Protein AF-A0A9D4DKF7-F1 (afdb_monomer_lite)

InterPro domains:
  IPR002126 Cadherin-like [PF00028] (48-134)
  IPR002126 Cadherin-like [PS50268] (43-145)
  IPR002126 Cadherin-like [SM00112] (62-142)
  IPR015919 Cadherin-like superfamily [SSF49313] (47-137)
  IPR015919 Cadherin-like superfamily [SSF49313] (139-235)
  IPR039808 Cadherin [PTHR24027] (47-177)

Organism: Dreissena polymorpha (NCBI:txid45954)

Structure (mmCIF, N/CA/C/O backbone):
data_AF-A0A9D4DKF7-F1
#
_entry.id   AF-A0A9D4DKF7-F1
#
loop_
_atom_site.group_PDB
_atom_site.id
_atom_site.type_symbol
_atom_site.label_atom_id
_atom_site.label_alt_id
_atom_site.label_comp_id
_atom_site.label_asym_id
_atom_site.label_entity_id
_atom_site.label_seq_id
_atom_site.pdbx_PDB_ins_code
_atom_site.Cartn_x
_atom_site.Cartn_y
_atom_site.Cartn_z
_atom_site.occupancy
_atom_site.B_iso_or_equiv
_atom_site.auth_seq_id
_atom_site.auth_comp_id
_atom_site.auth_asym_id
_atom_site.auth_atom_id
_atom_site.pdbx_PDB_model_num
ATOM 1 N N . MET A 1 1 ? -52.682 20.624 12.383 1.00 37.38 1 MET A N 1
ATOM 2 C CA . MET A 1 1 ? -51.549 20.679 13.329 1.00 37.38 1 MET A CA 1
ATOM 3 C C . MET A 1 1 ? -50.525 19.653 12.873 1.00 37.38 1 MET A C 1
ATOM 5 O O . MET A 1 1 ? -50.655 18.488 13.208 1.00 37.38 1 MET A O 1
ATOM 9 N N . ALA A 1 2 ? -49.586 20.062 12.022 1.00 27.23 2 ALA A N 1
ATOM 10 C CA . ALA A 1 2 ? -48.442 19.246 11.632 1.00 27.23 2 ALA A CA 1
ATOM 11 C C . ALA A 1 2 ? -47.210 19.956 12.196 1.00 27.23 2 ALA A C 1
ATOM 13 O O . ALA A 1 2 ? -46.961 21.114 11.870 1.00 27.23 2 ALA A O 1
ATOM 14 N N . SER A 1 3 ? -46.541 19.305 13.143 1.00 27.53 3 SER A N 1
ATOM 15 C CA . SER A 1 3 ? -45.322 19.805 13.770 1.00 27.53 3 SER A CA 1
ATOM 16 C C . SER A 1 3 ? -44.167 19.590 12.793 1.00 27.53 3 SER A C 1
AT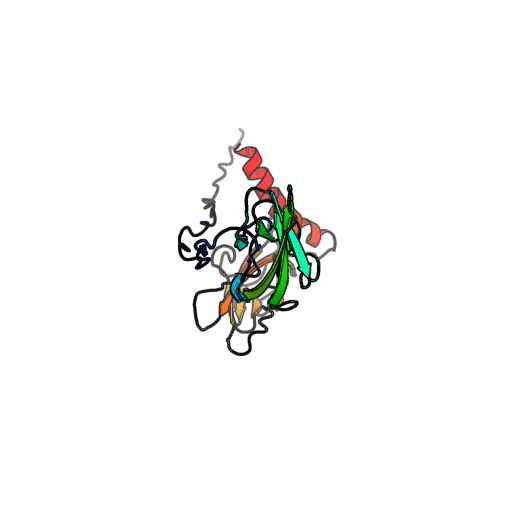OM 18 O O . SER A 1 3 ? -43.930 18.466 12.356 1.00 27.53 3 SER A O 1
ATOM 20 N N . ALA A 1 4 ? -43.501 20.674 12.397 1.00 26.33 4 ALA A N 1
ATOM 21 C CA . ALA A 1 4 ? -42.287 20.621 11.597 1.00 26.33 4 ALA A CA 1
ATOM 22 C C . ALA A 1 4 ? -41.121 20.195 12.500 1.00 26.33 4 ALA A C 1
ATOM 24 O O . ALA A 1 4 ? -40.773 20.906 13.443 1.00 26.33 4 ALA A O 1
ATOM 25 N N . ALA A 1 5 ? -40.523 19.039 12.215 1.00 26.02 5 ALA A N 1
ATOM 26 C CA . ALA A 1 5 ? -39.258 18.648 12.817 1.00 26.02 5 ALA A CA 1
ATOM 27 C C . ALA A 1 5 ? -38.131 19.408 12.102 1.00 26.02 5 ALA A C 1
ATOM 29 O O . ALA A 1 5 ? -37.832 19.152 10.937 1.00 26.02 5 ALA A O 1
ATOM 30 N N . VAL A 1 6 ? -37.541 20.380 12.797 1.00 25.69 6 VAL A N 1
ATOM 31 C CA . VAL A 1 6 ? -36.307 21.049 12.379 1.00 25.69 6 VAL A CA 1
ATOM 32 C C . VAL A 1 6 ? -35.174 20.038 12.534 1.00 25.69 6 VAL A C 1
ATOM 34 O O . VAL A 1 6 ? -34.784 19.694 13.648 1.00 25.69 6 VAL A O 1
ATOM 37 N N . LEU A 1 7 ? -34.684 19.525 11.408 1.00 24.98 7 LEU A N 1
ATOM 38 C CA . LEU A 1 7 ? -33.532 18.637 11.355 1.00 24.98 7 LEU A CA 1
ATOM 39 C C . LEU A 1 7 ? -32.270 19.501 11.499 1.00 24.98 7 LEU A C 1
ATOM 41 O O . LEU A 1 7 ? -31.826 20.136 10.546 1.00 24.98 7 LEU A O 1
ATOM 45 N N . PHE A 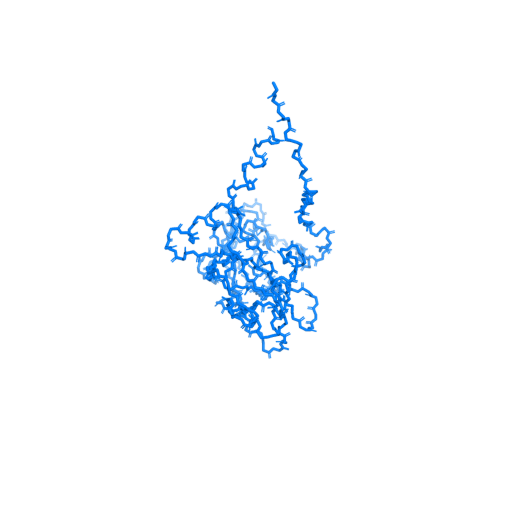1 8 ? -31.715 19.571 12.708 1.00 24.22 8 PHE A N 1
ATOM 46 C CA . PHE A 1 8 ? -30.366 20.096 12.907 1.00 24.22 8 PHE A CA 1
ATOM 47 C C . PHE A 1 8 ? -29.379 19.061 12.357 1.00 24.22 8 PHE A C 1
ATOM 49 O O . PHE A 1 8 ? -29.116 18.055 13.012 1.00 24.22 8 PHE A O 1
ATOM 56 N N . LEU A 1 9 ? -28.854 19.287 11.150 1.00 29.23 9 LEU A N 1
ATOM 57 C CA . LEU A 1 9 ? -27.646 18.597 10.705 1.00 29.23 9 LEU A CA 1
ATOM 58 C C . LEU A 1 9 ? -26.466 19.189 11.490 1.00 29.23 9 LEU A C 1
ATOM 60 O O . LEU A 1 9 ? -26.202 20.387 11.348 1.00 29.23 9 LEU A O 1
ATOM 64 N N . PRO A 1 10 ? -25.747 18.410 12.319 1.00 31.72 10 PRO A N 1
ATOM 65 C CA . PRO A 1 10 ? -24.438 18.843 12.767 1.00 31.72 10 PRO A CA 1
ATOM 66 C C . PRO A 1 10 ? -23.539 18.929 11.531 1.00 31.72 10 PRO A C 1
ATOM 68 O O . PRO A 1 10 ? -23.559 18.050 10.672 1.00 31.72 10 PRO A O 1
ATOM 71 N N . CYS A 1 11 ? -22.822 20.045 11.443 1.00 29.36 11 CYS A N 1
ATOM 72 C CA . CYS A 1 11 ? -21.849 20.394 10.418 1.00 29.36 11 CYS A CA 1
ATOM 73 C C . CYS A 1 11 ? -21.077 19.154 9.927 1.00 29.36 11 CYS A C 1
ATOM 75 O O . CYS A 1 11 ? -20.250 18.613 10.658 1.00 29.36 11 CYS A O 1
ATOM 77 N N . PHE A 1 12 ? -21.373 18.685 8.714 1.00 28.23 12 PHE A N 1
ATOM 78 C CA . PHE A 1 12 ? -20.560 17.676 8.048 1.00 28.23 12 PHE A CA 1
ATOM 79 C C . PHE A 1 12 ? -19.376 18.429 7.451 1.00 28.23 12 PHE A C 1
ATOM 81 O O . PHE A 1 12 ? -19.507 19.112 6.434 1.00 28.23 12 PHE A O 1
ATOM 88 N N . THR A 1 13 ? -18.235 18.395 8.131 1.00 28.22 13 THR A N 1
ATOM 89 C CA . THR A 1 13 ? -16.992 18.886 7.545 1.00 28.22 13 THR A CA 1
ATOM 90 C C . THR A 1 13 ? -16.574 17.848 6.514 1.00 28.22 13 THR A C 1
ATOM 92 O O . THR A 1 13 ? -16.065 16.789 6.866 1.00 28.22 13 THR A O 1
ATOM 95 N N . LEU A 1 14 ? -16.852 18.116 5.238 1.00 25.64 14 LEU A N 1
ATOM 96 C CA . LEU A 1 14 ? -16.281 17.351 4.139 1.00 25.64 14 LEU A CA 1
ATOM 97 C C . LEU A 1 14 ? -14.764 17.555 4.196 1.00 25.64 14 LEU A C 1
ATOM 99 O O . LEU A 1 14 ? -14.262 18.598 3.774 1.00 25.64 14 LEU A O 1
ATOM 103 N N . PHE A 1 15 ? -14.036 16.573 4.726 1.00 24.73 15 PHE A N 1
ATOM 104 C CA . PHE A 1 15 ? -12.629 16.422 4.394 1.00 24.73 15 PHE A CA 1
ATOM 105 C C . PHE A 1 15 ? -12.588 15.991 2.928 1.00 24.73 15 PHE A C 1
ATOM 107 O O . PHE A 1 15 ? -12.633 14.812 2.590 1.00 24.73 15 PHE A O 1
ATOM 114 N N . LEU A 1 16 ? -12.533 16.974 2.028 1.00 24.78 16 LEU A N 1
ATOM 115 C CA . LEU A 1 16 ? -11.754 16.779 0.818 1.00 24.78 16 LEU A CA 1
ATOM 116 C C . LEU A 1 16 ? -10.343 16.561 1.345 1.00 24.78 16 LEU A C 1
ATOM 118 O O . LEU A 1 16 ? -9.699 17.522 1.764 1.00 24.78 16 LEU A O 1
ATOM 122 N N . GLY A 1 17 ? -9.927 15.295 1.440 1.00 23.70 17 GLY A N 1
ATOM 123 C CA . GLY A 1 17 ? -8.530 14.964 1.649 1.00 23.70 17 GLY A CA 1
ATOM 124 C C . GLY A 1 17 ? -7.760 15.804 0.649 1.00 23.70 17 GLY A C 1
ATOM 125 O O . GLY A 1 17 ? -7.964 15.683 -0.562 1.00 23.70 17 GLY A O 1
ATOM 126 N N . PHE A 1 18 ? -6.996 16.763 1.163 1.00 28.00 18 PHE A N 1
ATOM 127 C CA . PHE A 1 18 ? -6.076 17.500 0.336 1.00 28.00 18 PHE A CA 1
ATOM 128 C C . PHE A 1 18 ? -5.181 16.424 -0.268 1.00 28.00 18 PHE A C 1
ATOM 130 O O . PHE A 1 18 ? -4.458 15.745 0.454 1.00 28.00 18 PHE A O 1
ATOM 137 N N . ALA A 1 19 ? -5.268 16.235 -1.586 1.00 29.27 19 ALA A N 1
ATOM 138 C CA . ALA A 1 19 ? -4.089 15.835 -2.323 1.00 29.27 19 ALA A CA 1
ATOM 139 C C . ALA A 1 19 ? -3.045 16.868 -1.907 1.00 29.27 19 ALA A C 1
ATOM 141 O O . ALA A 1 19 ? -3.198 18.047 -2.244 1.00 29.27 19 ALA A O 1
ATOM 142 N N . ASP A 1 20 ? -2.116 16.463 -1.041 1.00 31.33 20 ASP A N 1
ATOM 143 C CA . ASP A 1 20 ? -1.093 17.361 -0.552 1.00 31.33 20 ASP A CA 1
ATOM 144 C C . ASP A 1 20 ? -0.311 17.833 -1.772 1.00 31.33 20 ASP A C 1
ATOM 146 O O . ASP A 1 20 ? 0.460 17.109 -2.407 1.00 31.33 20 ASP A O 1
ATOM 150 N N . ALA A 1 21 ? -0.596 19.070 -2.149 1.00 30.47 21 ALA A N 1
ATOM 151 C CA . ALA A 1 21 ? 0.117 19.809 -3.154 1.00 30.47 21 ALA A CA 1
ATOM 152 C C . ALA A 1 21 ? 1.446 20.265 -2.538 1.00 30.47 21 ALA A C 1
ATOM 154 O O . ALA A 1 21 ? 1.683 21.463 -2.409 1.00 30.47 21 ALA A O 1
ATOM 155 N N . ALA A 1 22 ? 2.301 19.321 -2.131 1.00 26.78 22 ALA A N 1
ATOM 156 C CA . ALA A 1 22 ? 3.624 19.621 -1.591 1.00 26.78 22 ALA A CA 1
ATOM 157 C C . ALA A 1 22 ? 4.622 18.446 -1.636 1.00 26.78 22 ALA A C 1
ATOM 159 O O . ALA A 1 22 ? 5.533 18.389 -0.819 1.00 26.78 22 ALA A O 1
ATOM 160 N N . VAL A 1 23 ? 4.566 17.564 -2.641 1.00 33.78 23 VAL A N 1
ATOM 161 C CA . VAL A 1 23 ? 5.765 16.795 -3.042 1.00 33.78 23 VAL A CA 1
ATOM 162 C C . VAL A 1 23 ? 6.205 17.250 -4.430 1.00 33.78 23 VAL A C 1
ATOM 164 O O . VAL A 1 23 ? 6.080 16.556 -5.435 1.00 33.7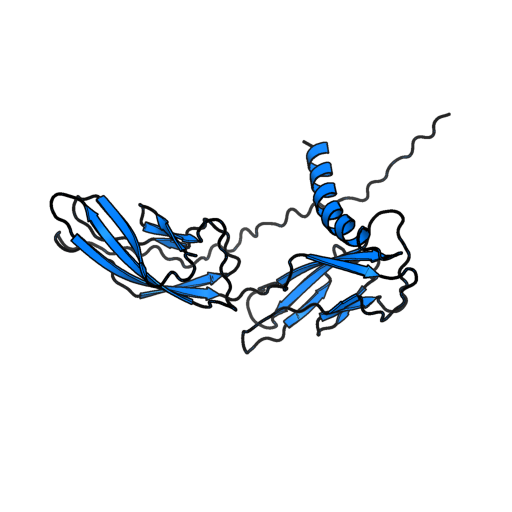8 23 VAL A O 1
ATOM 167 N N . THR A 1 24 ? 6.727 18.476 -4.509 1.00 30.39 24 THR A N 1
ATOM 168 C CA . THR A 1 24 ? 7.367 19.035 -5.715 1.00 30.39 24 THR A CA 1
ATOM 169 C C . THR A 1 24 ? 8.828 18.589 -5.829 1.00 30.39 24 THR A C 1
ATOM 171 O O . THR A 1 24 ? 9.718 19.399 -6.079 1.00 30.39 24 THR A O 1
ATOM 174 N N . GLY A 1 25 ? 9.089 17.306 -5.591 1.00 32.25 25 GLY A N 1
ATOM 175 C CA . GLY A 1 25 ? 10.444 16.773 -5.467 1.00 32.25 25 GLY A CA 1
ATOM 176 C C . GLY A 1 25 ? 10.551 15.313 -5.875 1.00 32.25 25 GLY A C 1
ATOM 177 O O . GLY A 1 25 ? 11.293 14.563 -5.252 1.00 32.25 25 GLY A O 1
ATOM 178 N N . TRP A 1 26 ? 9.803 14.893 -6.895 1.00 42.22 26 TRP A N 1
ATOM 179 C CA . TRP A 1 26 ? 10.099 13.638 -7.574 1.00 42.22 26 TRP A CA 1
ATOM 180 C C . TRP A 1 26 ? 11.411 13.850 -8.322 1.00 42.22 26 TRP A C 1
ATOM 182 O O . TRP A 1 26 ? 11.424 14.477 -9.382 1.00 42.22 26 TRP A O 1
ATOM 192 N N . ASP A 1 27 ? 12.527 13.385 -7.762 1.00 39.16 27 ASP A N 1
ATOM 193 C CA . ASP A 1 27 ? 13.815 13.369 -8.461 1.00 39.16 27 ASP A CA 1
ATOM 194 C C . ASP A 1 27 ? 13.812 12.259 -9.527 1.00 39.16 27 ASP A C 1
ATOM 196 O O . ASP A 1 27 ? 14.593 11.313 -9.516 1.00 39.16 27 ASP A O 1
ATOM 200 N N . VAL A 1 28 ? 12.855 12.346 -10.450 1.00 43.31 28 VAL A N 1
ATOM 201 C CA . VAL A 1 28 ? 12.882 11.680 -11.748 1.00 43.31 28 VAL A CA 1
ATOM 202 C C . VAL A 1 28 ? 13.483 12.678 -12.723 1.00 43.31 28 VAL A C 1
ATOM 204 O O . VAL A 1 28 ? 12.798 13.276 -13.552 1.00 43.31 28 VAL A O 1
ATOM 207 N N . ALA A 1 29 ? 14.785 12.928 -12.575 1.00 32.78 29 ALA A N 1
ATOM 208 C CA . ALA A 1 29 ? 15.506 13.806 -13.482 1.00 32.78 29 ALA A CA 1
ATOM 209 C C . ALA A 1 29 ? 15.319 13.312 -14.936 1.00 32.78 29 ALA A C 1
ATOM 211 O O . ALA A 1 29 ? 15.685 12.172 -15.245 1.00 32.78 29 ALA A O 1
ATOM 212 N N . PRO A 1 30 ? 14.775 14.131 -15.859 1.00 34.28 30 PRO A N 1
ATOM 213 C CA . PRO A 1 30 ? 14.769 13.788 -17.274 1.00 34.28 30 PRO A CA 1
ATOM 214 C C . PRO A 1 30 ? 16.219 13.794 -17.761 1.00 34.28 30 PRO A C 1
ATOM 216 O O . PRO A 1 30 ? 16.836 14.855 -17.878 1.00 34.28 30 PRO A O 1
ATOM 219 N N . PHE A 1 31 ? 16.805 12.624 -18.019 1.00 42.25 31 PHE A N 1
ATOM 220 C CA . PHE A 1 31 ? 18.174 12.582 -18.524 1.00 42.25 31 PHE A CA 1
ATOM 221 C C . PHE A 1 31 ? 18.186 12.809 -20.040 1.00 42.25 31 PHE A C 1
ATOM 223 O O . PHE A 1 31 ? 17.408 12.230 -20.797 1.00 42.25 31 PHE A O 1
ATOM 230 N N . THR A 1 32 ? 19.091 13.677 -20.485 1.00 31.77 32 THR A N 1
ATOM 231 C CA . THR A 1 32 ? 19.364 13.942 -21.899 1.00 31.77 32 THR A CA 1
ATOM 232 C C . THR A 1 32 ? 20.744 13.388 -22.248 1.00 31.77 32 THR A C 1
ATOM 234 O O . THR A 1 32 ? 21.737 13.720 -21.605 1.00 31.77 32 THR A O 1
ATOM 237 N N . LEU A 1 33 ? 20.821 12.529 -23.270 1.00 31.59 33 LEU A N 1
ATOM 238 C CA . LEU A 1 33 ? 22.085 12.134 -23.899 1.00 31.59 33 LEU A CA 1
ATOM 239 C C . LEU A 1 33 ? 22.282 12.957 -25.178 1.00 31.59 33 LEU A C 1
ATOM 241 O O . LEU A 1 33 ? 21.468 12.904 -26.101 1.00 31.59 33 LEU A O 1
ATOM 245 N N . THR A 1 34 ? 23.365 13.733 -25.210 1.00 33.47 34 THR A N 1
ATOM 246 C CA . THR A 1 34 ? 23.762 14.580 -26.345 1.00 33.47 34 THR A CA 1
ATOM 247 C C . THR A 1 34 ? 24.505 13.770 -27.416 1.00 33.47 34 THR A C 1
ATOM 249 O O . THR A 1 34 ? 25.238 12.831 -27.119 1.00 33.47 34 THR A O 1
ATOM 252 N N . ALA A 1 35 ? 24.272 14.163 -28.671 1.00 31.00 35 ALA A N 1
ATOM 253 C CA . ALA A 1 35 ? 24.452 13.423 -29.916 1.00 31.00 35 ALA A CA 1
ATOM 254 C C . ALA A 1 35 ? 25.865 12.917 -30.271 1.00 31.00 35 ALA A C 1
ATOM 256 O O . ALA A 1 35 ? 26.863 13.625 -30.142 1.00 31.00 35 ALA A O 1
ATOM 257 N N . GLY A 1 36 ? 25.889 11.737 -30.902 1.00 32.03 36 GLY A N 1
ATOM 258 C CA . GLY A 1 36 ? 26.930 11.282 -31.823 1.00 32.03 36 GLY A CA 1
ATOM 259 C C . GLY A 1 36 ? 26.297 10.893 -33.166 1.00 32.03 36 GLY A C 1
ATOM 260 O O . GLY A 1 36 ? 25.201 10.339 -33.198 1.00 32.03 36 GLY A O 1
ATOM 261 N N . SER A 1 37 ? 26.960 11.249 -34.267 1.00 37.97 37 SER A N 1
ATOM 262 C CA . SER A 1 37 ? 26.515 11.051 -35.655 1.00 37.97 37 SER A CA 1
ATOM 263 C C . SER A 1 37 ? 26.045 9.615 -35.957 1.00 37.97 37 SER A C 1
ATOM 265 O O . SER A 1 37 ? 26.612 8.645 -35.461 1.00 37.97 37 SER A O 1
ATOM 267 N N . ALA A 1 38 ? 25.000 9.505 -36.782 1.00 48.03 38 ALA A N 1
ATOM 268 C CA . ALA A 1 38 ? 24.167 8.324 -37.002 1.00 48.03 38 ALA A CA 1
ATOM 269 C C . ALA A 1 38 ? 24.930 7.034 -37.376 1.00 48.03 38 ALA A C 1
ATOM 271 O O . ALA A 1 38 ? 25.659 7.005 -38.364 1.00 48.03 38 ALA A O 1
ATOM 272 N N . THR A 1 39 ? 24.698 5.967 -36.595 1.00 43.19 39 THR A N 1
ATOM 273 C CA . THR A 1 39 ? 24.641 4.533 -36.997 1.00 43.19 39 THR A CA 1
ATOM 274 C C . THR A 1 39 ? 24.266 3.597 -35.831 1.00 43.19 39 THR A C 1
ATOM 276 O O . THR A 1 39 ? 23.994 2.424 -36.071 1.00 43.19 39 THR A O 1
ATOM 279 N N . THR A 1 40 ? 24.209 4.068 -34.580 1.00 45.94 40 THR A N 1
ATOM 280 C CA . THR A 1 40 ? 23.967 3.204 -33.408 1.00 45.94 40 THR A CA 1
ATOM 281 C C . THR A 1 40 ? 22.865 3.746 -32.500 1.00 45.94 40 THR A C 1
ATOM 283 O O . THR A 1 40 ? 22.963 4.879 -32.031 1.00 45.94 40 THR A O 1
ATOM 286 N N . LEU A 1 41 ? 21.855 2.918 -32.210 1.00 44.62 41 LEU A N 1
ATOM 287 C CA . LEU A 1 41 ? 20.851 3.182 -31.181 1.00 44.62 41 LEU A CA 1
ATOM 288 C C . LEU A 1 41 ? 21.473 2.931 -29.803 1.00 44.62 41 LEU A C 1
ATOM 290 O O . LEU A 1 41 ? 21.789 1.789 -29.478 1.00 44.62 41 LEU A O 1
ATOM 294 N N . SER A 1 42 ? 21.664 3.980 -29.001 1.00 51.44 42 SER A N 1
ATOM 295 C CA . SER A 1 42 ? 22.167 3.848 -27.628 1.00 51.44 42 SER A CA 1
ATOM 296 C C . SER A 1 42 ? 21.074 4.226 -26.642 1.00 51.44 42 SER A C 1
ATOM 298 O O . SER A 1 42 ? 20.582 5.353 -26.639 1.00 51.44 42 SER A O 1
ATOM 300 N N . ILE A 1 43 ? 20.704 3.267 -25.807 1.00 55.09 43 ILE A N 1
ATOM 301 C CA . ILE A 1 43 ? 19.992 3.475 -24.554 1.00 55.09 43 ILE A CA 1
ATOM 302 C C . ILE A 1 43 ? 20.960 2.878 -23.524 1.00 55.09 43 ILE A C 1
ATOM 304 O O . ILE A 1 43 ? 21.192 1.677 -23.503 1.00 55.09 43 ILE A O 1
ATOM 308 N N . THR A 1 44 ? 21.699 3.720 -22.806 1.00 50.69 44 THR A N 1
ATOM 309 C CA . THR A 1 44 ? 22.846 3.280 -21.989 1.00 50.69 44 THR A CA 1
ATOM 310 C C . THR A 1 44 ? 22.771 3.882 -20.603 1.00 50.69 44 THR A C 1
ATOM 312 O O . THR A 1 44 ? 22.689 5.099 -20.468 1.00 50.69 44 THR A O 1
ATOM 315 N N . GLY A 1 45 ? 22.853 3.024 -19.590 1.00 50.94 45 GLY A N 1
ATOM 316 C CA . GLY A 1 45 ? 22.889 3.400 -18.182 1.00 50.94 45 GLY A CA 1
ATOM 317 C C . GLY A 1 45 ? 22.192 2.360 -17.310 1.00 50.94 45 GLY A C 1
ATOM 318 O O . GLY A 1 45 ? 21.382 1.581 -17.807 1.00 50.94 45 GLY A O 1
ATOM 319 N N . THR A 1 46 ? 22.521 2.370 -16.020 1.00 54.31 46 THR A N 1
ATOM 320 C CA . THR A 1 46 ? 21.693 1.786 -14.962 1.00 54.31 46 THR A CA 1
ATOM 321 C C . THR A 1 46 ? 21.046 2.958 -14.248 1.00 54.31 46 THR A C 1
ATOM 323 O O . THR A 1 46 ? 21.754 3.792 -13.684 1.00 54.31 46 THR A O 1
ATOM 326 N N . VAL A 1 47 ? 19.721 3.046 -14.299 1.00 58.78 47 VAL A N 1
ATOM 327 C CA . VAL A 1 47 ? 18.961 4.030 -13.522 1.00 58.78 47 VAL A CA 1
ATOM 328 C C . VAL A 1 47 ? 18.361 3.300 -12.337 1.00 58.78 47 VAL A C 1
ATOM 330 O O . VAL A 1 47 ? 17.755 2.248 -12.523 1.00 58.78 47 VAL A O 1
ATOM 333 N N . THR A 1 48 ? 18.547 3.864 -11.148 1.00 59.56 48 THR A N 1
ATOM 334 C CA . THR A 1 48 ? 17.879 3.430 -9.926 1.00 59.56 48 THR A CA 1
ATOM 335 C C . THR A 1 48 ? 17.003 4.580 -9.465 1.00 59.56 48 THR A C 1
ATOM 337 O O . THR A 1 48 ? 17.531 5.632 -9.113 1.00 59.56 48 THR A O 1
ATOM 340 N N . ALA A 1 49 ? 15.686 4.394 -9.460 1.00 62.41 49 ALA A N 1
ATOM 341 C CA . ALA A 1 49 ? 14.785 5.286 -8.738 1.00 62.41 49 ALA A CA 1
ATOM 342 C C . ALA A 1 49 ? 13.939 4.487 -7.755 1.00 62.41 49 ALA A C 1
ATOM 344 O O . ALA A 1 49 ? 13.720 3.286 -7.936 1.00 62.41 49 ALA A O 1
ATOM 345 N N . LYS A 1 50 ? 13.492 5.183 -6.713 1.00 76.50 50 LYS A N 1
ATOM 346 C CA . LYS A 1 50 ? 12.561 4.661 -5.724 1.00 76.50 50 LYS A CA 1
ATOM 347 C C . LYS A 1 50 ? 11.141 5.036 -6.133 1.00 76.50 50 LYS A C 1
ATOM 349 O O . LYS A 1 50 ? 10.856 6.220 -6.286 1.00 76.50 50 LYS A O 1
ATOM 354 N N . VAL A 1 51 ? 10.283 4.040 -6.307 1.00 85.44 51 VAL A N 1
ATOM 355 C CA . VAL A 1 51 ? 8.860 4.209 -6.619 1.00 85.44 51 VAL A CA 1
ATOM 356 C C . VAL A 1 51 ? 8.056 3.752 -5.401 1.00 85.44 51 VAL A C 1
ATOM 358 O O . VAL A 1 51 ? 8.217 2.595 -5.017 1.00 85.44 51 VAL A O 1
ATOM 361 N N . PRO A 1 52 ? 7.245 4.620 -4.773 1.00 85.88 52 PRO A N 1
ATOM 362 C CA . PRO A 1 52 ? 6.313 4.217 -3.719 1.00 85.88 52 PRO A CA 1
ATOM 363 C C . PRO A 1 52 ? 5.371 3.112 -4.191 1.00 85.88 52 PRO A C 1
ATOM 365 O O . PRO A 1 52 ? 4.898 3.154 -5.331 1.00 85.88 52 PRO A O 1
ATOM 368 N N . GLU A 1 53 ? 5.115 2.112 -3.357 1.00 87.31 53 GLU A N 1
ATOM 369 C CA . GLU A 1 53 ? 4.261 0.993 -3.762 1.00 87.31 53 GLU A CA 1
ATOM 370 C C . GLU A 1 53 ? 2.784 1.370 -3.956 1.00 87.31 53 GLU A C 1
ATOM 372 O O . GLU A 1 53 ? 2.093 0.781 -4.789 1.00 87.31 53 GLU A O 1
ATOM 377 N N . ASP A 1 54 ? 2.341 2.441 -3.299 1.00 86.56 54 ASP A N 1
ATOM 378 C CA . ASP A 1 54 ? 1.013 3.043 -3.435 1.00 86.56 54 ASP A CA 1
ATOM 379 C C . ASP A 1 54 ? 0.841 3.886 -4.716 1.00 86.56 54 ASP A C 1
ATOM 381 O O . ASP A 1 54 ? -0.210 4.497 -4.934 1.00 86.56 54 ASP A O 1
ATOM 385 N N . THR A 1 55 ? 1.850 3.912 -5.599 1.00 87.06 55 THR A N 1
ATOM 386 C CA . THR A 1 55 ? 1.791 4.668 -6.854 1.00 87.06 55 THR A CA 1
ATOM 387 C C . THR A 1 55 ? 0.576 4.236 -7.692 1.00 87.06 55 THR A C 1
ATOM 389 O O . THR A 1 55 ? 0.467 3.061 -8.054 1.00 87.06 55 THR A O 1
ATOM 392 N N . PRO A 1 56 ? -0.318 5.165 -8.087 1.00 86.81 56 PRO A N 1
ATOM 393 C CA . PRO A 1 56 ? -1.483 4.832 -8.900 1.00 86.81 56 PRO A CA 1
ATOM 394 C C . PRO A 1 56 ? -1.126 4.268 -10.280 1.00 86.81 56 PRO A C 1
ATOM 396 O O . PRO A 1 56 ? -0.180 4.711 -10.940 1.00 86.81 56 PRO A O 1
ATOM 399 N N . ALA A 1 57 ? -1.945 3.330 -10.761 1.00 87.81 57 ALA A N 1
ATOM 400 C CA . ALA A 1 57 ? -1.836 2.814 -12.122 1.00 87.81 57 ALA A CA 1
ATOM 401 C C . ALA A 1 57 ? -1.997 3.934 -13.165 1.00 87.81 57 ALA A C 1
ATOM 403 O O . ALA A 1 57 ? -2.797 4.854 -12.998 1.00 87.81 57 ALA A O 1
ATOM 404 N N . GLY A 1 58 ? -1.251 3.831 -14.265 1.00 84.25 58 GLY A N 1
ATOM 405 C CA . GLY A 1 58 ? -1.219 4.824 -15.338 1.00 84.25 58 GLY A CA 1
ATOM 406 C C . GLY A 1 58 ? -0.255 5.989 -15.103 1.00 84.25 58 GLY A C 1
ATOM 407 O O . GLY A 1 58 ? -0.032 6.771 -16.025 1.00 84.25 58 GLY A O 1
ATOM 408 N N . ASN A 1 59 ? 0.359 6.105 -13.920 1.00 81.12 59 ASN A N 1
ATOM 409 C CA . ASN A 1 59 ? 1.403 7.101 -13.700 1.00 81.12 59 ASN A CA 1
ATOM 410 C C . ASN A 1 59 ? 2.682 6.730 -14.458 1.00 81.12 59 ASN A C 1
ATOM 412 O O . ASN A 1 59 ? 3.191 5.610 -14.352 1.00 81.12 59 ASN A O 1
ATOM 416 N N . THR A 1 60 ? 3.235 7.706 -15.179 1.00 82.25 60 THR A N 1
ATOM 417 C CA . THR A 1 60 ? 4.566 7.597 -15.778 1.00 82.25 60 THR A CA 1
ATOM 418 C C . THR A 1 60 ? 5.630 7.640 -14.694 1.00 82.25 60 THR A C 1
ATOM 420 O O . THR A 1 60 ? 5.748 8.624 -13.968 1.00 82.25 60 THR A O 1
ATOM 423 N N . LEU A 1 61 ? 6.426 6.578 -14.622 1.00 84.19 61 LEU A N 1
ATOM 424 C CA . LEU A 1 61 ? 7.506 6.416 -13.653 1.00 84.19 61 LEU A CA 1
ATOM 425 C C . LEU A 1 61 ? 8.855 6.824 -14.256 1.00 84.19 61 LEU A C 1
ATOM 427 O O . LEU A 1 61 ? 9.679 7.451 -13.597 1.00 84.19 61 LEU A O 1
ATOM 431 N N . PHE A 1 62 ? 9.077 6.469 -15.526 1.00 81.88 62 PHE A N 1
ATOM 432 C CA . PHE A 1 62 ? 10.333 6.711 -16.237 1.00 81.88 62 PHE A CA 1
ATOM 433 C C . PHE A 1 62 ? 10.078 7.037 -17.705 1.00 81.88 62 PHE A C 1
ATOM 435 O O . PHE A 1 62 ? 9.060 6.641 -18.263 1.00 81.88 62 PHE A O 1
ATOM 442 N N . SER A 1 63 ? 11.052 7.669 -18.357 1.00 82.12 63 SER A N 1
ATOM 443 C CA . SER A 1 63 ? 11.048 7.868 -19.808 1.00 82.12 63 SER A CA 1
ATOM 444 C C . SER A 1 63 ? 12.340 7.333 -20.408 1.00 82.12 63 SER A C 1
ATOM 446 O O . SER A 1 63 ? 13.426 7.856 -20.159 1.00 82.12 63 SER A O 1
ATOM 448 N N . ALA A 1 64 ? 12.225 6.280 -21.209 1.00 81.00 64 ALA A N 1
ATOM 449 C CA . ALA A 1 64 ? 13.303 5.775 -22.037 1.00 81.00 64 ALA A CA 1
ATOM 450 C C . ALA A 1 64 ? 13.467 6.671 -23.269 1.00 81.00 64 ALA A C 1
ATOM 452 O O . ALA A 1 64 ? 12.521 6.904 -24.017 1.00 81.00 64 ALA A O 1
ATOM 453 N N . VAL A 1 65 ? 14.689 7.139 -23.510 1.00 80.88 65 VAL A N 1
ATOM 454 C CA . VAL A 1 65 ? 15.018 7.934 -24.695 1.00 80.88 65 VAL A CA 1
ATOM 455 C C . VAL A 1 65 ? 16.156 7.252 -25.429 1.00 80.88 65 VAL A C 1
ATOM 457 O O . VAL A 1 65 ? 17.232 7.045 -24.872 1.00 80.88 65 VAL A O 1
ATOM 460 N N . ALA A 1 66 ? 15.918 6.902 -26.689 1.00 79.62 66 ALA A N 1
ATOM 461 C CA . ALA A 1 66 ? 16.934 6.320 -27.546 1.00 79.62 66 ALA A CA 1
ATOM 462 C C . ALA A 1 66 ? 17.510 7.368 -28.512 1.00 79.62 66 ALA A C 1
ATOM 464 O O . ALA A 1 66 ? 16.771 8.116 -29.157 1.00 79.62 66 ALA A O 1
ATOM 465 N N . THR A 1 67 ? 18.837 7.410 -28.649 1.00 77.94 67 THR A N 1
ATOM 466 C CA . THR A 1 67 ? 19.499 8.229 -29.677 1.00 77.94 67 THR A CA 1
ATOM 467 C C . THR A 1 67 ? 19.394 7.528 -31.029 1.00 77.94 67 THR A C 1
ATOM 469 O O . THR A 1 67 ? 19.998 6.478 -31.214 1.00 77.94 67 THR A O 1
ATOM 472 N N . LYS A 1 68 ? 18.635 8.094 -31.970 1.00 75.62 68 LYS A N 1
ATOM 473 C CA . LYS A 1 68 ? 18.295 7.468 -33.261 1.00 75.62 68 LYS A CA 1
ATOM 474 C C . LYS A 1 68 ? 18.646 8.335 -34.471 1.00 75.62 68 LYS A C 1
ATOM 476 O O . LYS A 1 68 ? 18.917 9.527 -34.329 1.00 75.62 68 LYS A O 1
ATOM 481 N N . GLY A 1 69 ? 18.612 7.725 -35.657 1.00 75.44 69 GLY A N 1
ATOM 482 C CA . GLY A 1 69 ? 18.644 8.423 -36.938 1.00 75.44 69 GLY A CA 1
ATOM 483 C C . GLY A 1 69 ? 17.297 9.074 -37.286 1.00 75.44 69 GLY A C 1
ATOM 484 O O . GLY A 1 69 ? 16.695 9.788 -36.485 1.00 75.44 69 GLY A O 1
ATOM 485 N N . SER A 1 70 ? 16.824 8.858 -38.514 1.00 78.88 70 SER A N 1
ATOM 486 C CA . SER A 1 70 ? 15.570 9.449 -39.022 1.00 78.88 70 SER A CA 1
ATOM 487 C C . SER A 1 70 ? 14.345 8.537 -38.882 1.00 78.88 70 SER A C 1
ATOM 489 O O . SER A 1 70 ? 13.225 8.978 -39.139 1.00 78.88 70 SER A O 1
ATOM 491 N N . GLY A 1 71 ? 14.530 7.282 -38.469 1.00 80.88 71 GLY A N 1
ATOM 492 C CA . GLY A 1 71 ? 13.469 6.291 -38.334 1.00 80.88 71 GLY A CA 1
ATOM 493 C C . GLY A 1 71 ? 12.575 6.500 -37.109 1.00 80.88 71 GLY A C 1
ATOM 494 O O . GLY A 1 71 ? 12.891 7.254 -36.184 1.00 80.88 71 GLY A O 1
ATOM 495 N N . ALA A 1 72 ? 11.421 5.832 -37.086 1.00 86.25 72 ALA A N 1
ATOM 496 C CA . ALA A 1 72 ? 10.585 5.743 -35.883 1.00 86.25 72 ALA A CA 1
ATOM 497 C C . ALA A 1 72 ? 11.199 4.747 -34.888 1.00 86.25 72 ALA A C 1
ATOM 499 O O . ALA A 1 72 ? 11.886 3.828 -35.316 1.00 86.25 72 ALA A O 1
ATOM 500 N N . VAL A 1 73 ? 10.966 4.917 -33.583 1.00 86.31 73 VAL A N 1
ATOM 501 C CA . VAL A 1 73 ? 11.473 3.992 -32.553 1.00 86.31 73 VAL A CA 1
ATOM 502 C C . VAL A 1 73 ? 10.308 3.236 -31.942 1.00 86.31 73 VAL A C 1
ATOM 504 O O . VAL A 1 73 ? 9.306 3.841 -31.576 1.00 86.31 73 VAL A O 1
ATOM 507 N N . VAL A 1 74 ? 10.460 1.923 -31.823 1.00 90.75 74 VAL A N 1
ATOM 508 C CA . VAL A 1 74 ? 9.556 1.057 -31.070 1.00 90.75 74 VAL A CA 1
ATOM 509 C C . VAL A 1 74 ? 10.264 0.638 -29.791 1.00 90.75 74 VAL A C 1
ATOM 511 O O . VAL A 1 74 ? 11.356 0.071 -29.851 1.00 90.75 74 VAL A O 1
ATOM 514 N N . TYR A 1 75 ? 9.650 0.923 -28.647 1.00 91.06 75 TYR A N 1
ATOM 515 C CA . TYR A 1 75 ? 10.150 0.528 -27.336 1.00 91.06 75 TYR A CA 1
ATOM 516 C C . TYR A 1 75 ? 9.425 -0.719 -26.833 1.00 91.06 75 TYR A C 1
ATOM 518 O O . TYR A 1 75 ? 8.229 -0.887 -27.052 1.00 91.06 75 TYR A O 1
ATOM 526 N N . THR A 1 76 ? 10.154 -1.599 -26.152 1.00 94.25 76 THR A N 1
ATOM 527 C CA . THR A 1 76 ? 9.616 -2.826 -25.555 1.00 94.25 76 THR A CA 1
ATOM 528 C C . THR A 1 76 ? 10.346 -3.149 -24.257 1.00 94.25 76 THR A C 1
ATOM 530 O O . THR A 1 76 ? 11.559 -2.965 -24.163 1.00 94.25 76 THR A O 1
ATOM 533 N N . ILE A 1 77 ? 9.626 -3.663 -23.257 1.00 94.75 77 ILE A N 1
ATOM 534 C CA . ILE A 1 77 ? 10.246 -4.283 -22.081 1.00 94.75 77 ILE A CA 1
ATOM 535 C C . ILE A 1 77 ? 10.430 -5.766 -22.400 1.00 94.75 77 ILE A C 1
ATOM 537 O O . ILE A 1 77 ? 9.460 -6.515 -22.489 1.00 94.75 77 ILE A O 1
ATOM 541 N N . THR A 1 78 ? 11.671 -6.191 -22.616 1.00 95.12 78 THR A N 1
ATOM 542 C CA . THR A 1 78 ? 11.992 -7.541 -23.106 1.00 95.12 78 THR A CA 1
ATOM 543 C C . THR A 1 78 ? 12.340 -8.531 -22.001 1.00 95.12 78 THR A C 1
ATOM 545 O O . THR A 1 78 ? 12.370 -9.732 -22.251 1.00 95.12 78 THR A O 1
ATOM 548 N N . SER A 1 79 ? 12.631 -8.056 -20.787 1.00 95.62 79 SER A N 1
ATOM 549 C CA . SER A 1 79 ? 12.931 -8.912 -19.632 1.00 95.62 79 SER A CA 1
ATOM 550 C C . SER A 1 79 ? 12.698 -8.176 -18.311 1.00 95.62 79 SER A C 1
ATOM 552 O O . SER A 1 79 ? 12.626 -6.947 -18.296 1.00 95.62 79 SER A O 1
ATOM 554 N N . GLY A 1 80 ? 12.595 -8.927 -17.211 1.00 94.38 80 GLY A N 1
ATOM 555 C CA . GLY A 1 80 ? 12.545 -8.399 -15.841 1.00 94.38 80 GLY A CA 1
ATOM 556 C C . GLY A 1 80 ? 11.184 -7.907 -15.349 1.00 94.38 80 GLY A C 1
ATOM 557 O O . GLY A 1 80 ? 11.048 -7.571 -14.177 1.00 94.38 80 GLY A O 1
ATOM 558 N N . ASN A 1 81 ? 10.176 -7.873 -16.222 1.00 94.81 81 ASN A N 1
ATOM 559 C CA . ASN A 1 81 ? 8.825 -7.401 -15.914 1.00 94.81 81 ASN A CA 1
ATOM 560 C C . ASN A 1 81 ? 7.938 -8.526 -15.360 1.00 94.81 81 ASN A C 1
ATOM 562 O O . ASN A 1 81 ? 6.967 -8.953 -15.994 1.00 94.81 81 ASN A O 1
ATOM 566 N N . THR A 1 82 ? 8.318 -9.063 -14.202 1.00 93.12 82 THR A N 1
ATOM 567 C CA . THR A 1 82 ? 7.550 -10.106 -13.511 1.00 93.12 82 THR A CA 1
ATOM 568 C C . THR A 1 82 ? 6.109 -9.643 -13.284 1.00 93.12 82 THR A C 1
ATOM 570 O O . THR A 1 82 ? 5.871 -8.508 -12.893 1.00 93.12 82 THR A O 1
ATOM 573 N N . GLY A 1 83 ? 5.126 -10.500 -13.576 1.00 93.44 83 GLY A N 1
ATOM 574 C CA . GLY A 1 83 ? 3.703 -10.172 -13.403 1.00 93.44 83 GLY A CA 1
ATOM 575 C C . GLY A 1 83 ? 3.128 -9.166 -14.413 1.00 93.44 83 GLY A C 1
ATOM 576 O O . GLY A 1 83 ? 1.935 -8.848 -14.324 1.00 93.44 83 GLY A O 1
ATOM 577 N N . SER A 1 84 ? 3.940 -8.702 -15.375 1.00 95.19 84 SER A N 1
ATOM 578 C CA . SER A 1 84 ? 3.582 -7.655 -16.342 1.00 95.19 84 SER A CA 1
ATOM 579 C C . SER A 1 84 ? 3.019 -6.412 -15.651 1.00 95.19 84 SER A C 1
ATOM 581 O O . SER A 1 84 ? 1.973 -5.896 -16.041 1.00 95.19 84 SER A O 1
ATOM 583 N N . VAL A 1 85 ? 3.674 -5.998 -14.562 1.00 94.81 85 VAL A N 1
ATOM 584 C CA . VAL A 1 85 ? 3.249 -4.850 -13.754 1.00 94.81 85 VAL A CA 1
ATOM 585 C C . VAL A 1 85 ? 3.551 -3.526 -14.444 1.00 94.81 85 VAL A C 1
ATOM 587 O O . VAL A 1 85 ? 2.798 -2.578 -14.287 1.00 94.81 85 VAL A O 1
ATOM 590 N N . LEU A 1 86 ? 4.611 -3.464 -15.248 1.00 93.44 86 LEU A N 1
ATOM 591 C CA . LEU A 1 86 ? 5.029 -2.253 -15.943 1.00 93.44 86 LEU A CA 1
ATOM 592 C C . LEU A 1 86 ? 4.703 -2.353 -17.433 1.00 93.44 86 LEU A C 1
ATOM 594 O O . LEU A 1 86 ? 4.783 -3.426 -18.033 1.00 93.44 86 LEU A O 1
ATOM 598 N N . GLU A 1 87 ? 4.381 -1.229 -18.051 1.00 95.19 87 GLU A N 1
ATOM 599 C CA . GLU A 1 87 ? 4.205 -1.101 -19.496 1.00 95.19 87 GLU A CA 1
ATOM 600 C C . GLU A 1 87 ? 5.071 0.033 -20.039 1.00 95.19 87 GLU A C 1
ATOM 602 O O . GLU A 1 87 ? 5.507 0.894 -19.282 1.00 95.19 87 GLU A O 1
ATOM 607 N N . ILE A 1 88 ? 5.364 0.008 -21.340 1.00 93.44 88 ILE A N 1
ATOM 608 C CA . ILE A 1 88 ? 6.095 1.077 -22.023 1.00 93.44 88 ILE A CA 1
ATOM 609 C C . ILE A 1 88 ? 5.319 1.514 -23.262 1.00 93.44 88 ILE A C 1
ATOM 611 O O . ILE A 1 88 ? 4.899 0.671 -24.058 1.00 93.44 88 ILE A O 1
ATOM 615 N N . ASP A 1 89 ? 5.111 2.819 -23.417 1.00 92.94 89 ASP A N 1
ATOM 616 C CA . ASP A 1 89 ? 4.396 3.380 -24.561 1.00 92.94 89 ASP A CA 1
ATOM 617 C C . ASP A 1 89 ? 5.325 3.646 -25.767 1.00 92.94 89 ASP A C 1
ATOM 619 O O . ASP A 1 89 ? 6.546 3.459 -25.727 1.00 92.94 89 ASP A O 1
ATOM 623 N N . SER A 1 90 ? 4.747 4.117 -26.877 1.00 90.00 90 SER A N 1
ATOM 624 C CA . SER A 1 90 ? 5.503 4.456 -28.092 1.00 90.00 90 SER A CA 1
ATOM 625 C C . SER A 1 90 ? 6.451 5.649 -27.932 1.00 90.00 90 SER A C 1
ATOM 627 O O . SER A 1 90 ? 7.348 5.828 -28.754 1.00 90.00 90 SER A O 1
ATOM 629 N N . ASN A 1 91 ? 6.251 6.477 -26.907 1.00 88.69 91 ASN A N 1
ATOM 630 C CA . ASN A 1 91 ? 7.113 7.610 -26.580 1.00 88.69 91 ASN A CA 1
ATOM 631 C C . ASN A 1 91 ? 8.254 7.210 -25.632 1.00 88.69 91 ASN A C 1
ATOM 633 O O . ASN A 1 91 ? 9.117 8.037 -25.347 1.00 88.69 91 ASN A O 1
ATOM 637 N N . GLY A 1 92 ? 8.277 5.953 -25.178 1.00 85.62 92 GLY A N 1
ATOM 638 C CA . GLY A 1 92 ? 9.244 5.436 -24.219 1.00 85.62 92 GLY A CA 1
ATOM 639 C C . GLY A 1 92 ? 8.851 5.678 -22.761 1.00 85.62 92 GLY A C 1
ATOM 640 O O . GLY A 1 92 ? 9.666 5.420 -21.878 1.00 85.62 92 GLY A O 1
ATOM 641 N N . ALA A 1 93 ? 7.635 6.153 -22.481 1.00 87.50 93 ALA A N 1
ATOM 642 C CA . ALA A 1 93 ? 7.132 6.314 -21.123 1.00 87.50 93 ALA A CA 1
ATOM 643 C C . ALA A 1 93 ? 6.866 4.939 -20.504 1.00 87.50 93 ALA A C 1
ATOM 645 O O . ALA A 1 93 ? 6.031 4.184 -20.997 1.00 87.50 93 ALA A O 1
ATOM 646 N N . VAL A 1 94 ? 7.584 4.618 -19.431 1.00 88.31 94 VAL A N 1
ATOM 647 C CA . VAL A 1 94 ? 7.363 3.432 -18.605 1.00 88.31 94 VAL A CA 1
ATOM 648 C C . VAL A 1 94 ? 6.374 3.789 -17.506 1.00 88.31 94 VAL A C 1
ATOM 650 O O . VAL A 1 94 ? 6.624 4.714 -16.731 1.00 88.31 94 VAL A O 1
ATOM 653 N N . MET A 1 95 ? 5.274 3.050 -17.423 1.00 90.06 95 MET A N 1
ATOM 654 C CA . MET A 1 95 ? 4.171 3.311 -16.498 1.00 90.06 95 MET A CA 1
ATOM 655 C C . MET A 1 95 ? 3.794 2.053 -15.721 1.00 90.06 95 MET A C 1
ATOM 657 O O . MET A 1 95 ? 4.067 0.933 -16.163 1.00 90.06 95 MET A O 1
ATOM 661 N N . LEU A 1 96 ? 3.121 2.234 -14.586 1.00 92.12 96 LEU A N 1
ATOM 662 C CA . LEU A 1 96 ? 2.411 1.140 -13.928 1.00 92.12 96 LEU A CA 1
ATOM 663 C C . LEU A 1 96 ? 1.179 0.766 -14.762 1.00 92.12 96 LEU A C 1
ATOM 665 O O . LEU A 1 96 ? 0.333 1.618 -15.034 1.00 92.12 96 LEU A O 1
ATOM 669 N N . ALA A 1 97 ? 1.080 -0.495 -15.176 1.00 93.75 97 ALA A N 1
ATOM 670 C CA . ALA A 1 97 ? 0.020 -0.951 -16.063 1.00 93.75 97 ALA A CA 1
ATOM 671 C C . ALA A 1 97 ? -1.360 -0.893 -15.388 1.00 93.75 97 ALA A C 1
ATOM 673 O O . ALA A 1 97 ? -1.510 -1.061 -14.175 1.00 93.75 97 ALA A O 1
ATOM 674 N N . THR A 1 98 ? -2.402 -0.688 -16.193 1.00 92.88 98 THR A N 1
ATOM 675 C CA . THR A 1 98 ? -3.781 -0.590 -15.690 1.00 92.88 98 THR A CA 1
ATOM 676 C C . THR A 1 98 ? -4.200 -1.858 -14.937 1.00 92.88 98 THR A C 1
ATOM 678 O O . THR A 1 98 ? -4.060 -2.973 -15.440 1.00 92.88 98 THR A O 1
ATOM 681 N N . GLY A 1 99 ? -4.757 -1.684 -13.734 1.00 90.50 99 GLY A N 1
ATOM 682 C CA . GLY A 1 99 ? -5.208 -2.791 -12.881 1.00 90.50 99 GLY A CA 1
ATOM 683 C C . GLY A 1 99 ? -4.074 -3.567 -12.203 1.00 90.50 99 GLY A C 1
ATOM 684 O O . GLY A 1 99 ? -4.315 -4.652 -11.675 1.00 90.50 99 GLY A O 1
ATOM 685 N N . LYS A 1 100 ? -2.848 -3.038 -12.237 1.00 93.38 100 LYS A N 1
ATOM 686 C CA . LYS A 1 100 ? -1.700 -3.545 -11.485 1.00 93.38 100 LYS A CA 1
ATOM 687 C C . LYS A 1 100 ? -1.390 -2.611 -10.319 1.00 93.38 100 LYS A C 1
ATOM 689 O O . LYS A 1 100 ? -1.696 -1.423 -10.376 1.00 93.38 100 LYS A O 1
ATOM 694 N N . SER A 1 101 ? -0.776 -3.173 -9.290 1.00 91.12 101 SER A N 1
ATOM 695 C CA . SER A 1 101 ? -0.231 -2.466 -8.136 1.00 91.12 101 SER A CA 1
ATOM 696 C C . SER A 1 101 ? 1.215 -2.900 -7.926 1.00 91.12 101 SER A C 1
ATOM 698 O O . SER A 1 101 ? 1.631 -3.964 -8.400 1.00 91.12 101 SER A O 1
ATOM 700 N N . LEU A 1 102 ? 1.976 -2.050 -7.252 1.00 90.38 102 LEU A N 1
ATOM 701 C CA . LEU A 1 102 ? 3.268 -2.411 -6.693 1.00 90.38 102 LEU A CA 1
ATOM 702 C C . LEU A 1 102 ? 3.037 -2.901 -5.260 1.00 90.38 102 LEU A C 1
ATOM 704 O O . LEU A 1 102 ? 1.983 -2.645 -4.684 1.00 90.38 102 LEU A O 1
ATOM 708 N N . ASP A 1 103 ? 3.977 -3.691 -4.763 1.00 89.38 103 ASP A N 1
ATOM 709 C CA . ASP A 1 103 ? 3.915 -4.318 -3.444 1.00 89.38 103 ASP A CA 1
ATOM 710 C C . ASP A 1 103 ? 5.360 -4.644 -3.042 1.00 89.38 103 ASP A C 1
ATOM 712 O O . ASP A 1 103 ? 6.046 -5.430 -3.715 1.00 89.38 103 ASP A O 1
ATOM 716 N N . PHE A 1 104 ? 5.854 -3.945 -2.026 1.00 88.12 104 PHE A N 1
ATOM 717 C CA . PHE A 1 104 ? 7.220 -4.027 -1.541 1.00 88.12 104 PHE A CA 1
ATOM 718 C C . PHE A 1 104 ? 7.493 -5.374 -0.865 1.00 88.12 104 PHE A C 1
ATOM 720 O O . PHE A 1 104 ? 8.540 -5.978 -1.129 1.00 88.12 104 PHE A O 1
ATOM 727 N N . GLU A 1 105 ? 6.551 -5.887 -0.068 1.00 87.38 105 GLU A N 1
ATOM 728 C CA . GLU A 1 105 ? 6.621 -7.186 0.612 1.00 87.38 105 GLU A CA 1
ATOM 729 C C . GLU A 1 105 ? 6.802 -8.339 -0.368 1.00 87.38 105 GLU A C 1
ATOM 731 O O . GLU A 1 105 ? 7.545 -9.287 -0.085 1.00 87.38 105 GLU A O 1
ATOM 736 N N . THR A 1 106 ? 6.132 -8.289 -1.521 1.00 89.38 106 THR A N 1
ATOM 737 C CA . THR A 1 106 ? 6.252 -9.358 -2.518 1.00 89.38 106 THR A CA 1
ATOM 738 C C . THR A 1 106 ? 7.386 -9.129 -3.506 1.00 89.38 106 THR A C 1
ATOM 740 O O . THR A 1 106 ? 8.111 -10.076 -3.829 1.00 89.38 106 THR A O 1
ATOM 743 N N . THR A 1 107 ? 7.546 -7.905 -4.018 1.00 91.94 107 THR A N 1
ATOM 744 C CA . THR A 1 107 ? 8.527 -7.588 -5.064 1.00 91.94 107 THR A CA 1
ATOM 745 C C . THR A 1 107 ? 9.196 -6.228 -4.819 1.00 91.94 107 THR A C 1
ATOM 747 O O . THR A 1 107 ? 8.833 -5.230 -5.445 1.00 91.94 107 THR A O 1
ATOM 750 N N . PRO A 1 108 ? 10.269 -6.174 -4.006 1.00 90.12 108 PRO A N 1
ATOM 751 C CA . PRO A 1 108 ? 10.903 -4.913 -3.608 1.00 90.12 108 PRO A CA 1
ATOM 752 C C . PRO A 1 108 ? 11.715 -4.248 -4.730 1.00 90.12 108 PRO A C 1
ATOM 754 O O . PRO A 1 108 ? 12.190 -3.119 -4.587 1.00 90.12 108 PRO A O 1
ATOM 757 N N . SER A 1 109 ? 11.946 -4.939 -5.852 1.00 91.50 109 SER A N 1
ATOM 758 C CA . SER A 1 109 ? 12.615 -4.345 -7.010 1.00 91.50 109 SER A CA 1
ATOM 759 C C . SER A 1 109 ? 12.349 -5.087 -8.316 1.00 91.50 109 SER A C 1
ATOM 761 O O . SER A 1 109 ? 12.146 -6.301 -8.330 1.00 91.50 109 SER A O 1
ATOM 763 N N . TYR A 1 110 ? 12.455 -4.355 -9.424 1.00 91.44 110 TYR A N 1
ATOM 764 C CA . TYR A 1 110 ? 12.436 -4.879 -10.787 1.00 91.44 110 TYR A CA 1
ATOM 765 C C . TYR A 1 110 ? 13.738 -4.510 -11.495 1.00 91.44 110 TYR A C 1
ATOM 767 O O . TYR A 1 110 ? 14.187 -3.371 -11.426 1.00 91.44 110 TYR A O 1
ATOM 775 N N . THR A 1 111 ? 14.348 -5.455 -12.211 1.00 91.75 111 THR A N 1
ATOM 776 C CA . THR A 1 111 ? 15.494 -5.181 -13.097 1.00 91.75 111 THR A CA 1
ATOM 777 C C . THR A 1 111 ? 15.066 -5.431 -14.533 1.00 91.75 111 THR A C 1
ATOM 779 O O . THR A 1 111 ? 15.105 -6.562 -15.012 1.00 91.75 111 THR A O 1
ATOM 782 N N . LEU A 1 112 ? 14.609 -4.378 -15.204 1.00 90.25 112 LEU A N 1
ATOM 783 C CA . LEU A 1 112 ? 14.047 -4.431 -16.545 1.00 90.25 112 LEU A CA 1
ATOM 784 C C . LEU A 1 112 ? 15.127 -4.332 -17.617 1.00 90.25 112 LEU A C 1
ATOM 786 O O . LEU A 1 112 ? 16.061 -3.545 -17.491 1.00 90.25 112 LEU A O 1
ATOM 790 N N . ILE A 1 113 ? 14.934 -5.052 -18.722 1.00 90.69 113 ILE A N 1
ATOM 791 C CA . ILE A 1 113 ? 15.660 -4.793 -19.969 1.00 90.69 113 ILE A CA 1
ATOM 792 C C . ILE A 1 113 ? 14.705 -4.093 -20.928 1.00 90.69 113 ILE A C 1
ATOM 794 O O . ILE A 1 113 ? 13.705 -4.683 -21.343 1.00 90.69 113 ILE A O 1
ATOM 798 N N . ILE A 1 114 ? 15.021 -2.850 -21.283 1.00 89.69 114 ILE A N 1
ATOM 799 C CA . ILE A 1 114 ? 14.287 -2.069 -22.279 1.00 89.69 114 ILE A CA 1
ATOM 800 C C . ILE A 1 114 ? 15.025 -2.182 -23.604 1.00 89.69 114 ILE A C 1
ATOM 802 O O . ILE A 1 114 ? 16.203 -1.841 -23.693 1.00 89.69 114 ILE A O 1
ATOM 806 N N . THR A 1 115 ? 14.317 -2.627 -24.635 1.00 89.06 115 THR A N 1
ATOM 807 C CA . THR A 1 115 ? 14.810 -2.685 -26.008 1.00 89.06 115 THR A CA 1
ATOM 808 C C . THR A 1 115 ? 14.125 -1.611 -26.834 1.00 89.06 115 THR A C 1
ATOM 810 O O . THR A 1 115 ? 12.897 -1.535 -26.880 1.00 89.06 115 THR A O 1
ATOM 813 N N . ALA A 1 116 ? 14.930 -0.804 -27.514 1.00 88.44 116 ALA A N 1
ATOM 814 C CA . ALA A 1 116 ? 14.478 0.132 -28.525 1.00 88.44 116 ALA A CA 1
ATOM 815 C C . ALA A 1 116 ? 14.867 -0.405 -29.912 1.00 88.44 116 ALA A C 1
ATOM 817 O O . ALA A 1 116 ? 15.948 -0.974 -30.091 1.00 88.44 116 ALA A O 1
ATOM 818 N N . VAL A 1 117 ? 13.991 -0.235 -30.899 1.00 87.38 117 VAL A N 1
ATOM 819 C CA . VAL A 1 117 ? 14.236 -0.623 -32.294 1.00 87.38 117 VAL A CA 1
ATOM 820 C C . VAL A 1 117 ? 13.887 0.546 -33.200 1.00 87.38 117 VAL A C 1
ATOM 822 O O . VAL A 1 117 ? 12.734 0.968 -33.249 1.00 87.38 117 VAL A O 1
ATOM 825 N N . GLU A 1 118 ? 14.871 1.064 -33.932 1.00 86.94 118 GLU A N 1
ATOM 826 C CA . GLU A 1 118 ? 14.633 2.042 -34.991 1.00 86.94 118 GLU A CA 1
ATOM 827 C C . GLU A 1 118 ? 14.129 1.324 -36.253 1.00 86.94 118 GLU A C 1
ATOM 829 O O . GLU A 1 118 ? 14.796 0.443 -36.800 1.00 86.94 118 GLU A O 1
ATOM 834 N N . THR A 1 119 ? 12.945 1.709 -36.721 1.00 80.75 119 THR A N 1
ATOM 835 C CA . THR A 1 119 ? 12.314 1.231 -37.955 1.00 80.75 119 THR A CA 1
ATOM 836 C C . THR A 1 119 ? 12.517 2.249 -39.082 1.00 80.75 119 T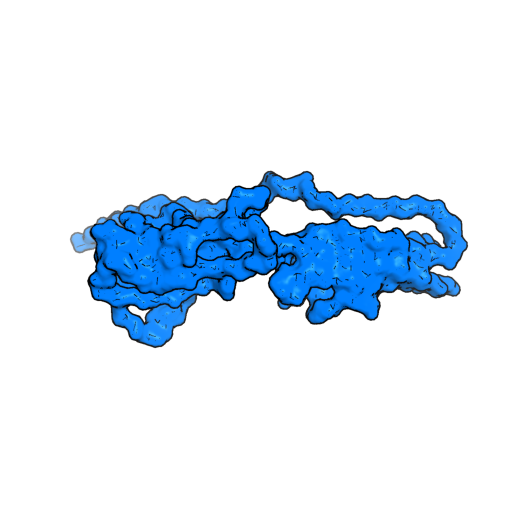HR A C 1
ATOM 838 O O . THR A 1 119 ? 12.264 3.441 -38.892 1.00 80.75 119 THR A O 1
ATOM 841 N N . GLY A 1 120 ? 12.963 1.797 -40.259 1.00 73.81 120 GLY A N 1
ATOM 842 C CA . GLY A 1 120 ? 13.257 2.660 -41.409 1.00 73.81 120 GLY A CA 1
ATOM 843 C C . GLY A 1 120 ? 14.133 1.969 -42.461 1.00 73.81 120 GLY A C 1
ATOM 844 O O . GLY A 1 120 ? 14.140 0.745 -42.556 1.00 73.81 120 GLY A O 1
ATOM 845 N N . ALA A 1 121 ? 14.885 2.754 -43.244 1.00 66.25 121 ALA A N 1
ATOM 846 C CA . ALA A 1 121 ? 15.793 2.244 -44.286 1.00 66.25 121 ALA A CA 1
ATOM 847 C C . ALA A 1 121 ? 16.974 1.422 -43.728 1.00 66.25 121 ALA A C 1
ATOM 849 O O . ALA A 1 121 ? 17.513 0.560 -44.417 1.00 66.25 121 ALA A O 1
ATOM 850 N N . THR A 1 122 ? 17.353 1.671 -42.475 1.00 65.62 122 THR A N 1
ATOM 851 C CA . THR A 1 122 ? 18.306 0.872 -41.701 1.00 65.62 122 THR A CA 1
ATOM 852 C C . THR A 1 122 ? 17.662 0.521 -40.369 1.00 65.62 122 THR A C 1
ATOM 854 O O . THR A 1 122 ? 17.154 1.412 -39.690 1.00 65.62 122 THR A O 1
ATOM 857 N N . THR A 1 123 ? 17.686 -0.753 -39.986 1.00 75.19 123 THR A N 1
ATOM 858 C CA . THR A 1 123 ? 17.240 -1.189 -38.659 1.00 75.19 123 THR A CA 1
ATOM 859 C C . THR A 1 123 ? 18.401 -1.118 -37.678 1.00 75.19 123 THR A C 1
ATOM 861 O O . THR A 1 123 ? 19.444 -1.726 -37.923 1.00 75.19 123 THR A O 1
ATOM 864 N N . ALA A 1 124 ? 18.209 -0.417 -36.566 1.00 80.88 124 ALA A N 1
ATOM 865 C CA . ALA A 1 124 ? 19.152 -0.387 -35.454 1.00 80.88 124 ALA A CA 1
ATOM 866 C C . ALA A 1 124 ? 18.444 -0.807 -34.162 1.00 80.88 124 ALA A C 1
ATOM 868 O O . ALA A 1 124 ? 17.267 -0.504 -33.962 1.00 80.88 124 ALA A O 1
ATOM 869 N N . THR A 1 125 ? 19.163 -1.497 -33.282 1.00 83.38 125 THR A N 1
ATOM 870 C CA . THR A 1 125 ? 18.639 -1.985 -32.000 1.00 83.38 125 THR A CA 1
ATOM 871 C C . THR A 1 125 ? 19.597 -1.608 -30.884 1.00 83.38 125 THR A C 1
ATOM 873 O O . THR A 1 125 ? 20.812 -1.661 -31.062 1.00 83.38 125 THR A O 1
ATOM 876 N N . GLY A 1 126 ? 19.037 -1.231 -29.740 1.00 81.12 126 GLY A N 1
ATOM 877 C CA . GLY A 1 126 ? 19.761 -0.834 -28.541 1.00 81.12 126 GLY A CA 1
ATOM 878 C C . GLY A 1 126 ? 19.000 -1.287 -27.302 1.00 81.12 126 GLY A C 1
ATOM 879 O O . GLY A 1 126 ? 17.770 -1.367 -27.322 1.00 81.12 126 GLY A O 1
ATOM 880 N N . THR A 1 127 ? 19.732 -1.599 -26.235 1.00 82.94 127 THR A N 1
ATOM 881 C CA . THR A 1 127 ? 19.175 -2.159 -24.995 1.00 82.94 127 THR A CA 1
ATOM 882 C C . THR A 1 127 ? 19.742 -1.475 -23.759 1.00 82.94 127 THR A C 1
ATOM 884 O O . THR A 1 127 ? 20.949 -1.248 -23.709 1.00 82.94 127 THR A O 1
ATOM 887 N N . ALA A 1 128 ? 18.902 -1.223 -22.753 1.00 81.94 128 ALA A N 1
ATOM 888 C CA . ALA A 1 128 ? 19.296 -0.668 -21.457 1.00 81.94 128 ALA A CA 1
ATOM 889 C C . ALA A 1 128 ? 18.720 -1.481 -20.312 1.00 81.94 128 ALA A C 1
ATOM 891 O O . ALA A 1 128 ? 17.666 -2.105 -20.452 1.00 81.94 128 ALA A O 1
ATOM 892 N N . THR A 1 129 ? 19.384 -1.387 -19.165 1.00 82.81 129 THR A N 1
ATOM 893 C CA . THR A 1 129 ? 18.910 -1.963 -17.914 1.00 82.81 129 THR A CA 1
ATOM 894 C C . THR A 1 129 ? 18.332 -0.862 -17.030 1.00 82.81 129 THR A C 1
ATOM 896 O O . THR A 1 129 ? 19.024 0.094 -16.690 1.00 82.81 129 THR A O 1
ATOM 899 N N . LEU A 1 130 ? 17.071 -1.002 -16.634 1.00 83.06 130 LEU A N 1
ATOM 900 C CA . LEU A 1 130 ? 16.400 -0.116 -15.684 1.00 83.06 130 LEU A CA 1
ATOM 901 C C . LEU A 1 130 ? 16.167 -0.874 -14.376 1.00 83.06 130 LEU A C 1
ATOM 903 O O . LEU A 1 130 ? 15.472 -1.887 -14.370 1.00 83.06 130 LEU A O 1
ATOM 907 N N . THR A 1 131 ? 16.717 -0.372 -13.273 1.00 84.62 131 THR A N 1
ATOM 908 C CA . THR A 1 131 ? 16.464 -0.914 -11.938 1.00 84.62 131 THR A CA 1
ATOM 909 C C . THR A 1 131 ? 15.414 -0.054 -11.245 1.00 84.62 131 THR A C 1
ATOM 911 O O . THR A 1 131 ? 15.649 1.102 -10.910 1.00 84.62 131 THR A O 1
ATOM 914 N N . VAL A 1 132 ? 14.239 -0.618 -11.006 1.00 85.81 132 VAL A N 1
ATOM 915 C CA . VAL A 1 132 ? 13.170 0.027 -10.242 1.00 85.81 132 VAL A CA 1
ATOM 916 C C . VAL A 1 132 ? 13.240 -0.510 -8.822 1.00 85.81 132 VAL A C 1
ATOM 918 O O . VAL A 1 132 ? 13.040 -1.704 -8.615 1.00 85.81 132 VAL A O 1
ATOM 921 N N . SER A 1 133 ? 13.552 0.338 -7.848 1.00 86.38 133 SER A N 1
ATOM 922 C CA . SER A 1 133 ? 13.452 -0.017 -6.432 1.00 86.38 133 SER A CA 1
ATOM 923 C C . SER A 1 133 ? 12.090 0.418 -5.917 1.00 86.38 133 SER A C 1
ATOM 925 O O . SER A 1 133 ? 11.686 1.554 -6.151 1.00 86.38 133 SER A O 1
ATOM 927 N N . ILE A 1 134 ? 11.386 -0.462 -5.218 1.00 87.62 134 ILE A N 1
ATOM 928 C CA . ILE A 1 134 ? 10.116 -0.117 -4.587 1.00 87.62 134 ILE A CA 1
ATOM 929 C C . ILE A 1 134 ? 10.415 0.476 -3.211 1.00 87.62 134 ILE A C 1
ATOM 931 O O . ILE A 1 134 ? 11.291 -0.010 -2.490 1.00 87.62 134 ILE A O 1
ATOM 935 N N . LYS A 1 135 ? 9.773 1.599 -2.898 1.00 83.75 135 LYS A N 1
ATOM 936 C CA . LYS A 1 135 ? 9.810 2.203 -1.569 1.00 83.75 135 LYS A CA 1
ATOM 937 C C . LYS A 1 135 ? 8.617 1.645 -0.801 1.00 83.75 135 LYS A C 1
ATOM 939 O O . LYS A 1 135 ? 7.499 1.811 -1.280 1.00 83.75 135 LYS A O 1
ATOM 944 N N . ASN A 1 136 ? 8.911 1.045 0.350 1.00 82.56 136 ASN A N 1
ATOM 945 C CA . ASN A 1 136 ? 7.902 0.632 1.311 1.00 82.56 136 ASN A CA 1
ATOM 946 C C . ASN A 1 136 ? 7.015 1.824 1.681 1.00 82.56 136 ASN A C 1
ATOM 948 O O . ASN A 1 136 ? 7.545 2.904 1.973 1.00 82.56 136 ASN A O 1
ATOM 952 N N . VAL A 1 137 ? 5.711 1.621 1.658 1.00 81.62 137 VAL A N 1
ATOM 953 C CA . VAL A 1 137 ? 4.712 2.466 2.299 1.00 81.62 137 VAL A CA 1
ATOM 954 C C . VAL A 1 137 ? 4.043 1.605 3.373 1.00 81.62 137 VAL A C 1
ATOM 956 O O . VAL A 1 137 ? 4.145 0.388 3.388 1.00 81.62 137 VAL A O 1
ATOM 959 N N . LEU A 1 138 ? 3.483 2.228 4.403 1.00 84.00 138 LEU A N 1
ATOM 960 C CA . LEU A 1 138 ? 2.843 1.481 5.479 1.00 84.00 138 LEU A CA 1
ATOM 961 C C . LEU A 1 138 ? 1.413 1.100 5.072 1.00 84.00 138 LEU A C 1
ATOM 963 O O . LEU A 1 138 ? 0.553 1.977 5.018 1.00 84.00 138 LEU A O 1
ATOM 967 N N . GLU A 1 139 ? 1.099 -0.189 4.899 1.00 83.81 139 GLU A N 1
ATOM 968 C CA . GLU A 1 139 ? -0.287 -0.631 4.665 1.00 83.81 139 GLU A CA 1
ATOM 969 C C . GLU A 1 139 ? -0.848 -1.587 5.723 1.00 83.81 139 GLU A C 1
ATOM 971 O O . GLU A 1 139 ? -0.257 -2.585 6.147 1.00 83.81 139 GLU A O 1
ATOM 976 N N . PHE A 1 140 ? -2.100 -1.336 6.106 1.00 86.56 140 PHE A N 1
ATOM 977 C CA . PHE A 1 140 ? -2.903 -2.348 6.781 1.00 86.56 140 PHE A CA 1
ATOM 978 C C . PHE A 1 140 ? -3.322 -3.434 5.789 1.00 86.56 140 PHE A C 1
ATOM 980 O O . PHE A 1 140 ? -3.593 -3.165 4.622 1.00 86.56 140 PHE A O 1
ATOM 987 N N . GLY A 1 141 ? -3.505 -4.663 6.281 1.00 84.00 141 GLY A N 1
ATOM 988 C CA . GLY A 1 141 ? -3.941 -5.782 5.436 1.00 84.00 141 GLY A CA 1
ATOM 989 C C . GLY A 1 141 ? -5.324 -5.610 4.784 1.00 84.00 141 GLY A C 1
ATOM 990 O O . GLY A 1 141 ? -5.695 -6.426 3.946 1.00 84.00 141 GLY A O 1
ATOM 991 N N . GLN A 1 142 ? -6.102 -4.599 5.186 1.00 84.69 142 GLN A N 1
ATOM 992 C CA . GLN A 1 142 ? -7.320 -4.152 4.514 1.00 84.69 142 GLN A CA 1
ATOM 993 C C . GLN A 1 142 ? -7.460 -2.635 4.636 1.00 84.69 142 GLN A C 1
ATOM 995 O O . GLN A 1 142 ? -7.165 -2.057 5.683 1.00 84.69 142 GLN A O 1
ATOM 1000 N N . THR A 1 143 ? -8.041 -2.007 3.615 1.00 84.69 143 THR A N 1
ATOM 1001 C CA . THR A 1 143 ? -8.451 -0.594 3.677 1.00 84.69 143 THR A CA 1
ATOM 1002 C C . THR A 1 143 ? -9.637 -0.376 4.616 1.00 84.69 143 THR A C 1
ATOM 1004 O O . THR A 1 143 ? -9.819 0.719 5.141 1.00 84.69 143 THR A O 1
ATOM 1007 N N . GLN A 1 144 ? -10.449 -1.418 4.835 1.00 88.44 144 GLN A N 1
ATOM 1008 C CA . GLN A 1 144 ? -11.597 -1.387 5.733 1.00 88.44 144 GLN A CA 1
ATOM 1009 C C . GLN A 1 144 ? -11.805 -2.729 6.439 1.00 88.44 144 GLN A C 1
ATOM 1011 O O . GLN A 1 144 ? -11.735 -3.795 5.823 1.00 88.44 144 GLN A O 1
ATOM 1016 N N . TYR A 1 145 ? -12.164 -2.671 7.719 1.00 87.50 145 TYR A N 1
ATOM 1017 C CA . TYR A 1 145 ? -12.547 -3.825 8.529 1.00 87.50 145 TYR A CA 1
ATOM 1018 C C . TYR A 1 145 ? -13.986 -3.686 9.021 1.00 87.50 145 TYR A C 1
ATOM 1020 O O . TYR A 1 145 ? -14.419 -2.606 9.409 1.00 87.50 145 TYR A O 1
ATOM 1028 N N . GLY A 1 146 ? -14.732 -4.791 9.038 1.00 86.69 146 GLY A N 1
ATOM 1029 C CA . GLY A 1 146 ? -16.079 -4.854 9.603 1.00 86.69 146 GLY A CA 1
ATOM 1030 C C . GLY A 1 146 ? -16.105 -5.721 10.856 1.00 86.69 146 GLY A C 1
ATOM 1031 O O . GLY A 1 146 ? -15.741 -6.894 10.801 1.00 86.69 146 GLY A O 1
ATOM 1032 N N . VAL A 1 147 ? -16.570 -5.166 11.974 1.00 87.19 147 VAL A N 1
ATOM 1033 C CA . VAL A 1 147 ? -16.679 -5.864 13.259 1.00 87.19 147 VAL A CA 1
ATOM 1034 C C . VAL A 1 147 ? -18.086 -5.709 13.822 1.00 87.19 147 VAL A C 1
ATOM 1036 O O . VAL A 1 147 ? -18.725 -4.665 13.699 1.00 87.19 147 VAL A O 1
ATOM 1039 N N . CYS A 1 148 ? -18.579 -6.762 14.467 1.00 85.94 148 CYS A N 1
ATOM 1040 C CA . CYS A 1 148 ? -19.815 -6.716 15.232 1.00 85.94 148 CYS A CA 1
ATOM 1041 C C . CYS A 1 148 ? -19.526 -6.996 16.705 1.00 85.94 148 CYS A C 1
ATOM 1043 O O . CYS A 1 148 ? -18.858 -7.973 17.039 1.00 85.94 148 CYS A O 1
ATOM 1045 N N . MET A 1 149 ? -20.053 -6.136 17.569 1.00 88.69 149 MET A N 1
ATOM 1046 C CA . MET A 1 149 ? -19.912 -6.190 19.016 1.00 88.69 149 MET A CA 1
ATOM 1047 C C . MET A 1 149 ? -21.271 -6.442 19.666 1.00 88.69 149 MET A C 1
ATOM 1049 O O . MET A 1 149 ? -22.313 -6.015 19.165 1.00 88.69 149 MET A O 1
ATOM 1053 N N . SER A 1 150 ? -21.263 -7.105 20.819 1.00 88.69 150 SER A N 1
ATOM 1054 C CA . SER A 1 150 ? -22.470 -7.292 21.619 1.00 88.69 150 SER A CA 1
ATOM 1055 C C . SER A 1 150 ? -22.964 -5.971 22.206 1.00 88.69 150 SER A C 1
ATOM 1057 O O . SER A 1 150 ? -22.168 -5.142 22.658 1.00 88.69 150 SER A O 1
ATOM 1059 N N . ASP A 1 151 ? -24.285 -5.815 22.272 1.00 89.44 151 ASP A N 1
ATOM 1060 C CA . ASP A 1 151 ? -24.902 -4.774 23.094 1.00 89.44 151 ASP A CA 1
ATOM 1061 C C . ASP A 1 151 ? -24.495 -4.953 24.566 1.00 89.44 151 ASP A C 1
ATOM 1063 O O . ASP A 1 151 ? -24.470 -6.073 25.080 1.00 89.44 151 ASP A O 1
ATOM 1067 N N . GLY A 1 152 ? -24.110 -3.861 25.223 1.00 90.12 152 GLY A N 1
ATOM 1068 C CA . GLY A 1 152 ? -23.581 -3.879 26.584 1.00 90.12 152 GLY A CA 1
ATOM 1069 C C . GLY A 1 152 ? -22.099 -4.250 26.714 1.00 90.12 152 GLY A C 1
ATOM 1070 O O . GLY A 1 152 ? -21.644 -4.462 27.837 1.00 90.12 152 GLY A O 1
ATOM 1071 N N . ALA A 1 153 ? -21.321 -4.329 25.624 1.00 92.31 153 ALA A N 1
ATOM 1072 C CA . ALA A 1 153 ? -19.874 -4.565 25.716 1.00 92.31 153 ALA A CA 1
ATOM 1073 C C . ALA A 1 153 ? -19.183 -3.469 26.550 1.00 92.31 153 ALA A C 1
ATOM 1075 O O . ALA A 1 153 ? -19.325 -2.279 26.266 1.00 92.31 153 ALA A O 1
ATOM 1076 N N . THR A 1 154 ? -18.438 -3.859 27.583 1.00 95.50 154 THR A N 1
ATOM 1077 C CA . THR A 1 154 ? -17.840 -2.939 28.565 1.00 95.50 154 THR A CA 1
ATOM 1078 C C . THR A 1 154 ? -16.383 -2.609 28.250 1.00 95.50 154 THR A C 1
ATOM 1080 O O . THR A 1 154 ? -15.782 -3.206 27.356 1.00 95.50 154 THR A O 1
ATOM 1083 N N . ALA A 1 155 ? -15.804 -1.689 29.024 1.00 96.62 155 ALA A N 1
ATOM 1084 C CA . ALA A 1 155 ? -14.374 -1.386 29.039 1.00 96.62 155 ALA A CA 1
ATOM 1085 C C . ALA A 1 155 ? -13.481 -2.636 28.939 1.00 96.62 155 ALA A C 1
ATOM 1087 O O . ALA A 1 155 ? -13.812 -3.695 29.475 1.00 96.62 155 ALA A O 1
ATOM 1088 N N . ASP A 1 156 ? -12.356 -2.480 28.242 1.00 95.88 156 ASP A N 1
ATOM 1089 C CA . ASP A 1 156 ? -11.342 -3.504 27.962 1.00 95.88 156 ASP A CA 1
ATOM 1090 C C . ASP A 1 156 ? -11.777 -4.652 27.041 1.00 95.88 156 ASP A C 1
ATOM 1092 O O . ASP A 1 156 ? -10.928 -5.454 26.638 1.00 95.88 156 ASP A O 1
ATOM 1096 N N . THR A 1 157 ? -13.048 -4.698 26.621 1.00 96.75 157 THR A N 1
ATOM 1097 C CA . THR A 1 157 ? -13.486 -5.618 25.564 1.00 96.75 157 THR A CA 1
ATOM 1098 C C . THR A 1 157 ? -12.699 -5.327 24.288 1.00 96.75 157 THR A C 1
ATOM 1100 O O . THR A 1 157 ? -12.709 -4.200 23.784 1.00 96.75 157 THR A O 1
ATOM 1103 N N . VAL A 1 158 ? -12.012 -6.347 23.773 1.00 97.06 158 VAL A N 1
ATOM 1104 C CA . VAL A 1 158 ? -11.220 -6.264 22.543 1.00 97.06 158 VAL A CA 1
ATOM 1105 C C . VAL A 1 158 ? -12.156 -6.256 21.339 1.00 97.06 158 VAL A C 1
ATOM 1107 O O . VAL A 1 158 ? -12.972 -7.161 21.183 1.00 97.06 158 VAL A O 1
ATOM 1110 N N . VAL A 1 159 ? -12.020 -5.235 20.495 1.00 94.88 159 VAL A N 1
ATOM 1111 C CA . VAL A 1 159 ? -12.701 -5.135 19.196 1.00 94.88 159 VAL A CA 1
ATOM 1112 C C . VAL A 1 159 ? -11.927 -5.928 18.147 1.00 94.88 159 VAL A C 1
ATOM 1114 O O . VAL A 1 159 ? -12.510 -6.656 17.352 1.00 94.88 159 VAL A O 1
ATOM 1117 N N . GLY A 1 160 ? -10.601 -5.797 18.159 1.00 95.19 160 GLY A N 1
ATOM 1118 C CA . GLY A 1 160 ? -9.710 -6.483 17.235 1.00 95.19 160 GLY A CA 1
ATOM 1119 C C . GLY A 1 160 ? -8.254 -6.098 17.457 1.00 95.19 160 GLY A C 1
ATOM 1120 O O . GLY A 1 160 ? -7.938 -5.217 18.264 1.00 95.19 160 GLY A O 1
ATOM 1121 N N . THR A 1 161 ? -7.378 -6.770 16.722 1.00 94.81 161 THR A N 1
ATOM 1122 C CA . THR A 1 161 ? -5.961 -6.427 16.619 1.00 94.81 161 THR A CA 1
ATOM 1123 C C . THR A 1 161 ? -5.685 -6.052 15.175 1.00 94.81 161 THR A C 1
ATOM 1125 O O . THR A 1 161 ? -5.985 -6.832 14.273 1.00 94.81 161 THR A O 1
ATOM 1128 N N . TYR A 1 162 ? -5.143 -4.858 14.980 1.00 92.62 162 TYR A N 1
ATOM 1129 C CA . TYR A 1 162 ? -4.842 -4.281 13.679 1.00 92.62 162 TYR A CA 1
ATOM 1130 C C . TYR A 1 162 ? -3.355 -3.999 13.632 1.00 92.62 162 TYR A C 1
ATOM 1132 O O . TYR A 1 162 ? -2.801 -3.431 14.570 1.00 92.62 162 TYR A O 1
ATOM 1140 N N . SER A 1 163 ? -2.707 -4.427 12.563 1.00 87.44 163 SER A N 1
ATOM 1141 C CA . SER A 1 163 ? -1.269 -4.290 12.417 1.00 87.44 163 SER A CA 1
ATOM 1142 C C . SER A 1 163 ? -0.914 -4.007 10.974 1.00 87.44 163 SER A C 1
ATOM 1144 O O . SER A 1 163 ? -1.606 -4.470 10.063 1.00 87.44 163 SER A O 1
ATOM 1146 N N . ILE A 1 164 ? 0.194 -3.303 10.798 1.00 84.88 164 ILE A N 1
ATOM 1147 C CA . ILE A 1 164 ? 0.862 -3.171 9.511 1.00 84.88 164 ILE A CA 1
ATOM 1148 C C . ILE A 1 164 ? 1.925 -4.256 9.401 1.00 84.88 164 ILE A C 1
ATOM 1150 O O . ILE A 1 164 ? 2.571 -4.611 10.393 1.00 84.88 164 ILE A O 1
ATOM 1154 N N . SER A 1 165 ? 2.049 -4.823 8.206 1.00 72.00 165 SER A N 1
ATOM 1155 C CA . SER A 1 165 ? 3.129 -5.751 7.889 1.00 72.00 165 SER A CA 1
ATOM 1156 C C . SER A 1 165 ? 4.315 -4.939 7.389 1.00 72.00 165 SER A C 1
ATOM 1158 O O . SER A 1 165 ? 4.520 -4.849 6.195 1.00 72.00 165 SER A O 1
ATOM 1160 N N . ASP A 1 166 ? 5.073 -4.331 8.296 1.00 73.81 166 ASP A N 1
ATOM 1161 C CA . ASP A 1 166 ? 6.314 -3.646 7.933 1.00 73.81 166 ASP A CA 1
ATOM 1162 C C . ASP A 1 166 ? 7.455 -4.673 7.919 1.00 73.81 166 ASP A C 1
ATOM 1164 O O . ASP A 1 166 ? 7.823 -5.235 8.958 1.00 73.81 166 ASP A O 1
ATOM 1168 N N . ASN A 1 167 ? 7.971 -4.988 6.728 1.00 68.00 167 ASN A N 1
ATOM 1169 C CA . ASN A 1 167 ? 9.102 -5.904 6.591 1.00 68.00 167 ASN A CA 1
ATOM 1170 C C . ASN A 1 167 ? 10.467 -5.195 6.715 1.00 68.00 167 ASN A C 1
ATOM 1172 O O . ASN A 1 167 ? 11.518 -5.851 6.689 1.00 68.00 167 ASN A O 1
ATOM 1176 N N . THR A 1 168 ? 10.474 -3.870 6.888 1.00 66.25 168 THR A N 1
ATOM 1177 C CA . THR A 1 168 ? 11.701 -3.108 7.069 1.00 66.25 168 THR A CA 1
ATOM 1178 C C . THR A 1 168 ? 12.250 -3.334 8.481 1.00 66.25 168 THR A C 1
ATOM 1180 O O . THR A 1 168 ? 11.573 -3.275 9.502 1.00 66.25 168 THR A O 1
ATOM 1183 N N . ALA A 1 169 ? 13.526 -3.700 8.566 1.00 57.78 169 ALA A N 1
ATOM 1184 C CA . ALA A 1 169 ? 14.102 -4.281 9.778 1.00 57.78 169 ALA A CA 1
ATOM 1185 C C . ALA A 1 169 ? 14.326 -3.296 10.955 1.00 57.78 169 ALA A C 1
ATOM 1187 O O . ALA A 1 169 ? 15.064 -3.651 11.876 1.00 57.78 169 ALA A O 1
ATOM 1188 N N . SER A 1 170 ? 13.799 -2.060 10.935 1.00 56.62 170 SER A N 1
ATOM 1189 C CA . SER A 1 170 ? 14.371 -0.972 11.752 1.00 56.62 170 SER A CA 1
ATOM 1190 C C . SER A 1 170 ? 13.409 0.027 12.410 1.00 56.62 170 SER A C 1
ATOM 1192 O O . SER A 1 170 ? 13.895 0.957 13.059 1.00 56.62 170 SER A O 1
ATOM 1194 N N . THR A 1 171 ? 12.093 -0.129 12.324 1.00 63.75 171 THR A N 1
ATOM 1195 C CA . THR A 1 171 ? 11.156 0.917 12.770 1.00 63.75 171 THR A CA 1
ATOM 1196 C C . THR A 1 171 ? 10.137 0.385 13.772 1.00 63.75 171 THR A C 1
ATOM 1198 O O . THR A 1 171 ? 9.586 -0.705 13.647 1.00 63.75 171 THR A O 1
ATOM 1201 N N . THR A 1 172 ? 9.914 1.143 14.852 1.00 76.50 172 THR A N 1
ATOM 1202 C CA . THR A 1 172 ? 8.797 0.858 15.760 1.00 76.50 172 THR A CA 1
ATOM 1203 C C . THR A 1 172 ? 7.560 1.527 15.185 1.00 76.50 172 THR A C 1
ATOM 1205 O O . THR A 1 172 ? 7.484 2.754 15.168 1.00 76.50 172 THR A O 1
ATOM 1208 N N . VAL A 1 173 ? 6.593 0.727 14.737 1.00 82.38 173 VAL A N 1
ATOM 1209 C CA . VAL A 1 173 ? 5.282 1.226 14.310 1.00 82.38 173 VAL A CA 1
ATOM 1210 C C . VAL A 1 173 ? 4.420 1.501 15.539 1.00 82.38 173 VAL A C 1
ATOM 1212 O O . VAL A 1 173 ? 4.237 0.639 16.403 1.00 82.38 173 VAL A O 1
ATOM 1215 N N . THR A 1 174 ? 3.883 2.713 15.622 1.00 86.69 174 THR A N 1
ATOM 1216 C CA . THR A 1 174 ? 2.901 3.108 16.637 1.00 86.69 174 THR A CA 1
ATOM 1217 C C . THR A 1 174 ? 1.532 3.289 16.009 1.00 86.69 174 THR A C 1
ATOM 1219 O O . THR A 1 174 ? 1.439 3.686 14.856 1.00 86.69 174 THR A O 1
ATOM 1222 N N . TYR A 1 175 ? 0.478 2.996 16.771 1.00 90.00 175 TYR A N 1
ATOM 1223 C CA . TYR A 1 175 ? -0.903 3.045 16.296 1.00 90.00 175 TYR A CA 1
ATOM 1224 C C . TYR A 1 175 ? -1.691 4.116 17.040 1.00 90.00 175 TYR A C 1
ATOM 1226 O O . TYR A 1 175 ? -1.575 4.243 18.264 1.00 90.00 175 TYR A O 1
ATOM 1234 N N . ALA A 1 176 ? -2.534 4.837 16.312 1.00 89.94 176 ALA A N 1
ATOM 1235 C CA . ALA A 1 176 ? -3.426 5.848 16.852 1.00 89.94 176 ALA A CA 1
ATOM 1236 C C . ALA A 1 176 ? -4.831 5.723 16.249 1.00 89.94 176 ALA A C 1
ATOM 1238 O O . ALA A 1 176 ? -5.044 5.077 15.227 1.00 89.94 176 ALA A O 1
ATOM 1239 N N . ILE A 1 177 ? -5.802 6.316 16.942 1.00 91.19 177 ILE A N 1
ATOM 1240 C CA . ILE A 1 177 ? -7.147 6.532 16.413 1.00 91.19 177 ILE A CA 1
ATOM 1241 C C . ILE A 1 177 ? -7.193 7.975 15.923 1.00 91.19 177 ILE A C 1
ATOM 1243 O O . ILE A 1 177 ? -6.948 8.881 16.727 1.00 91.19 177 ILE A O 1
ATOM 1247 N N . ASP A 1 178 ? -7.526 8.188 14.652 1.00 84.31 178 ASP A N 1
ATOM 1248 C CA . ASP A 1 178 ? -7.798 9.528 14.149 1.00 84.31 178 ASP A CA 1
ATOM 1249 C C . ASP A 1 178 ? -9.117 10.052 14.748 1.00 84.31 178 ASP A C 1
ATOM 1251 O O . ASP A 1 178 ? -10.086 9.336 15.025 1.00 84.31 178 ASP A O 1
ATOM 1255 N N . SER A 1 179 ? -9.114 11.341 15.055 1.00 69.19 179 SER A N 1
ATOM 1256 C CA . SER A 1 179 ? -10.114 12.032 15.863 1.00 69.19 179 SER A CA 1
ATOM 1257 C C . SER A 1 179 ? -11.495 12.159 15.203 1.00 69.19 179 SER A C 1
ATOM 1259 O O . SER A 1 179 ? -12.465 12.476 15.896 1.00 69.19 179 SER A O 1
ATOM 1261 N N . SER A 1 180 ? -11.602 11.887 13.899 1.00 67.69 180 SER A N 1
ATOM 1262 C CA . SER A 1 180 ? -12.811 12.003 13.069 1.00 67.69 180 SER A CA 1
ATOM 1263 C C . SER A 1 180 ? -13.951 11.074 13.510 1.00 67.69 180 SER A C 1
ATOM 1265 O O . SER A 1 180 ? -15.108 11.496 13.578 1.00 67.69 180 SER A O 1
ATOM 1267 N N . GLY A 1 181 ? -13.636 9.819 13.840 1.00 66.69 181 GLY A N 1
ATOM 1268 C CA . GLY A 1 181 ? -14.630 8.747 13.951 1.00 66.69 181 GLY A CA 1
ATOM 1269 C C . GLY A 1 181 ? -14.946 8.261 15.375 1.00 66.69 181 GLY A C 1
ATOM 1270 O O . GLY A 1 181 ? -16.061 7.813 15.684 1.00 66.69 181 GLY A O 1
ATOM 1271 N N . ASN A 1 182 ? -14.010 8.434 16.314 1.00 84.88 182 ASN A N 1
ATOM 1272 C CA . ASN A 1 182 ? -14.153 8.003 17.711 1.00 84.88 182 ASN A CA 1
ATOM 1273 C C . ASN A 1 182 ? -14.959 8.997 18.559 1.00 84.88 182 ASN A C 1
ATOM 1275 O O . ASN A 1 182 ? -14.511 9.506 19.594 1.00 84.88 182 ASN A O 1
ATOM 1279 N N . THR A 1 183 ? -16.181 9.278 18.106 1.00 73.81 183 THR A N 1
ATOM 1280 C CA . THR A 1 183 ? -17.137 10.122 18.824 1.00 73.81 183 THR A CA 1
ATOM 1281 C C . THR A 1 183 ? -17.261 9.653 20.274 1.00 73.81 183 THR A C 1
ATOM 1283 O O . THR A 1 183 ? -17.366 8.460 20.542 1.00 73.81 183 THR A O 1
ATOM 1286 N N . ASN A 1 184 ? -17.226 10.600 21.219 1.00 81.31 184 ASN A N 1
ATOM 1287 C CA . ASN A 1 184 ? -17.263 10.382 22.673 1.00 81.31 184 ASN A CA 1
ATOM 1288 C C . ASN A 1 184 ? -16.082 9.605 23.299 1.00 81.31 184 ASN A C 1
ATOM 1290 O O . ASN A 1 184 ? -16.153 9.301 24.496 1.00 81.31 184 ASN A O 1
ATOM 1294 N N . SER A 1 185 ? -15.015 9.321 22.545 1.00 90.19 185 SER A N 1
ATOM 1295 C CA . SER A 1 185 ? -13.874 8.516 23.008 1.00 90.19 185 SER A CA 1
ATOM 1296 C C . SER A 1 185 ? -14.317 7.131 23.498 1.00 90.19 185 SER A C 1
ATOM 1298 O O . SER A 1 185 ? -13.941 6.688 24.586 1.00 90.19 185 SER A O 1
ATOM 1300 N N . ALA A 1 186 ? -15.189 6.476 22.724 1.00 91.88 186 ALA A N 1
ATOM 1301 C CA . ALA A 1 186 ? -15.706 5.137 23.009 1.00 91.88 186 ALA A CA 1
ATOM 1302 C C . ALA A 1 186 ? -14.611 4.063 22.969 1.00 91.88 186 ALA A C 1
ATOM 1304 O O . ALA A 1 186 ? -14.739 3.043 23.649 1.00 91.88 186 ALA A O 1
ATOM 1305 N N . PHE A 1 187 ? -13.548 4.297 22.196 1.00 95.31 187 PHE A N 1
ATOM 1306 C CA . PHE A 1 187 ? -12.482 3.330 21.955 1.00 95.31 187 PHE A CA 1
ATOM 1307 C C . PHE A 1 187 ? -11.095 3.887 22.268 1.00 95.31 187 PHE A C 1
ATOM 1309 O O . PHE A 1 187 ? -10.864 5.097 22.225 1.00 95.31 187 PHE A O 1
ATOM 1316 N N . THR A 1 188 ? -10.169 2.979 22.558 1.00 95.75 188 THR A N 1
ATOM 1317 C CA . THR A 1 188 ? -8.729 3.229 22.677 1.00 95.75 188 THR A CA 1
ATOM 1318 C C . THR A 1 188 ? -7.962 2.168 21.898 1.00 95.75 188 THR A C 1
ATOM 1320 O O . THR A 1 188 ? -8.415 1.029 21.791 1.00 95.75 188 THR A O 1
ATOM 1323 N N . ILE A 1 189 ? -6.791 2.525 21.372 1.00 95.25 189 ILE A N 1
ATOM 1324 C CA . ILE A 1 189 ? -5.865 1.580 20.741 1.00 95.25 189 ILE A CA 1
ATOM 1325 C C . ILE A 1 189 ? -4.556 1.541 21.526 1.00 95.25 189 ILE A C 1
ATOM 1327 O O . ILE A 1 189 ? -4.096 2.561 22.040 1.00 95.25 189 ILE A O 1
ATOM 1331 N N . THR A 1 190 ? -3.985 0.349 21.688 1.00 93.69 190 THR A N 1
ATOM 1332 C CA . THR A 1 190 ? -2.660 0.190 22.299 1.00 93.69 190 THR A CA 1
ATOM 1333 C C . THR A 1 190 ? -1.556 0.406 21.265 1.00 93.69 190 THR A C 1
ATOM 1335 O O . THR A 1 190 ? -1.783 0.275 20.066 1.00 93.69 190 THR A O 1
ATOM 1338 N N . SER A 1 191 ? -0.319 0.620 21.720 1.00 86.94 191 SER A N 1
ATOM 1339 C CA . SER A 1 191 ? 0.860 0.651 20.837 1.00 86.94 191 SER A CA 1
ATOM 1340 C C . SER A 1 191 ? 1.135 -0.675 20.117 1.00 86.94 191 SER A C 1
ATOM 1342 O O . SER A 1 191 ? 1.928 -0.704 19.189 1.00 86.94 191 SER A O 1
ATOM 1344 N N . ALA A 1 192 ? 0.481 -1.766 20.526 1.00 87.69 192 ALA A N 1
ATOM 1345 C CA . ALA A 1 192 ? 0.525 -3.061 19.851 1.00 87.69 192 ALA A CA 1
ATOM 1346 C C . ALA A 1 192 ? -0.665 -3.271 18.890 1.00 87.69 192 ALA A C 1
ATOM 1348 O O . ALA A 1 192 ? -0.943 -4.405 18.507 1.00 87.69 192 ALA A O 1
ATOM 1349 N N . GLY A 1 193 ? -1.423 -2.214 18.573 1.00 92.06 193 GLY A N 1
ATOM 1350 C CA . GLY A 1 193 ? -2.526 -2.274 17.614 1.00 92.06 193 GLY A CA 1
ATOM 1351 C C . GLY A 1 193 ? -3.808 -2.929 18.141 1.00 92.06 193 GLY A C 1
ATOM 1352 O O . GLY A 1 193 ? -4.684 -3.314 17.368 1.00 92.06 193 GLY A O 1
ATOM 1353 N N . VAL A 1 194 ? -3.954 -3.093 19.462 1.00 95.88 194 VAL A N 1
ATOM 1354 C CA . VAL A 1 194 ? -5.158 -3.700 20.055 1.00 95.88 194 VAL A CA 1
ATOM 1355 C C . VAL A 1 194 ? -6.207 -2.621 20.298 1.00 95.88 194 VAL A C 1
ATOM 1357 O O . VAL A 1 194 ? -6.057 -1.813 21.215 1.00 95.88 194 VAL A O 1
ATOM 1360 N N . LEU A 1 195 ? -7.280 -2.635 19.507 1.00 96.62 195 LEU A N 1
ATOM 1361 C CA . LEU A 1 195 ? -8.422 -1.734 19.656 1.00 96.62 195 LEU A CA 1
ATOM 1362 C C . LEU A 1 195 ? -9.391 -2.284 20.708 1.00 96.62 195 LEU A C 1
ATOM 1364 O O . LEU A 1 195 ? -9.809 -3.445 20.643 1.00 96.62 195 LEU A O 1
ATOM 1368 N N . LYS A 1 196 ? -9.768 -1.450 21.676 1.00 97.00 196 LYS A N 1
ATOM 1369 C CA . LYS A 1 196 ? -10.622 -1.820 22.811 1.00 97.00 196 LYS A CA 1
ATOM 1370 C C . LYS A 1 196 ? -11.696 -0.781 23.082 1.00 97.00 196 LYS A C 1
ATOM 1372 O O . LYS A 1 196 ? -11.537 0.392 22.755 1.00 97.00 196 LYS A O 1
ATOM 1377 N N . VAL A 1 197 ? -12.758 -1.207 23.762 1.00 96.00 197 VAL A N 1
ATOM 1378 C CA . VAL A 1 197 ? -13.702 -0.291 24.417 1.00 96.00 197 VAL A CA 1
ATOM 1379 C C . VAL A 1 197 ? -12.977 0.438 25.552 1.00 96.00 197 VAL A C 1
ATOM 1381 O O . VAL A 1 197 ? -12.349 -0.194 26.405 1.00 96.00 197 VAL A O 1
ATOM 1384 N N . ALA A 1 198 ? -13.062 1.766 25.568 1.00 96.00 198 ALA A N 1
ATOM 1385 C CA . ALA A 1 198 ? -12.330 2.601 26.511 1.00 96.00 198 ALA A CA 1
ATOM 1386 C C . ALA A 1 198 ? -12.826 2.433 27.959 1.00 96.00 198 ALA A C 1
ATOM 1388 O O . ALA A 1 198 ? -13.981 2.081 28.221 1.00 96.00 198 ALA A O 1
ATOM 1389 N N . THR A 1 199 ? -11.957 2.731 28.926 1.00 95.88 199 THR A N 1
ATOM 1390 C CA . THR A 1 199 ? -12.291 2.690 30.355 1.00 95.88 199 THR A CA 1
ATOM 1391 C C . THR A 1 199 ? -13.519 3.547 30.671 1.00 95.88 199 THR A C 1
ATOM 1393 O O . THR A 1 199 ? -13.629 4.694 30.240 1.00 95.88 199 THR A O 1
ATOM 1396 N N . GLY A 1 200 ? -14.458 2.987 31.439 1.00 93.00 200 GLY A N 1
ATOM 1397 C CA . GLY A 1 200 ? -15.699 3.672 31.817 1.00 93.00 200 GLY A CA 1
ATOM 1398 C C . GLY A 1 200 ? -16.729 3.801 30.689 1.00 93.00 200 GLY A C 1
ATOM 1399 O O . GLY A 1 200 ? -17.743 4.470 30.877 1.00 93.00 200 GLY A O 1
ATOM 1400 N N . LYS A 1 201 ? -16.496 3.173 29.529 1.00 94.19 201 LYS A N 1
ATOM 1401 C CA . LYS A 1 201 ? -17.465 3.107 28.432 1.00 94.19 201 LYS A CA 1
ATOM 1402 C C . LYS A 1 201 ? -18.197 1.770 28.421 1.00 94.19 201 LYS A C 1
ATOM 1404 O O . LYS A 1 201 ? -17.712 0.739 28.890 1.00 94.19 201 LYS A O 1
ATOM 1409 N N . THR A 1 202 ? -19.404 1.807 27.879 1.00 92.81 202 THR A N 1
ATOM 1410 C CA . THR A 1 202 ? -20.212 0.632 27.565 1.00 92.81 202 THR A CA 1
ATOM 1411 C C . THR A 1 202 ? -20.874 0.894 26.226 1.00 92.81 202 THR A C 1
ATOM 1413 O O . THR A 1 202 ? -21.423 1.977 26.012 1.00 92.81 202 THR A O 1
ATOM 1416 N N . LEU A 1 203 ? -20.763 -0.058 25.307 1.00 90.06 203 LEU A N 1
ATOM 1417 C CA . LEU A 1 203 ? -21.393 0.041 24.002 1.00 90.06 203 LEU A CA 1
ATOM 1418 C C . LEU A 1 203 ? -22.891 -0.199 24.153 1.00 90.06 203 LEU A C 1
ATOM 1420 O O . LEU A 1 203 ? -23.311 -1.113 24.857 1.00 90.06 203 LEU A O 1
ATOM 1424 N N . ALA A 1 204 ? -23.677 0.618 23.466 1.00 85.81 204 ALA A N 1
ATOM 1425 C CA . ALA A 1 204 ? -25.115 0.450 23.368 1.00 85.81 204 ALA A CA 1
ATOM 1426 C C . ALA A 1 204 ? -25.485 0.264 21.899 1.00 85.81 204 ALA A C 1
ATOM 1428 O O . ALA A 1 204 ? -24.912 0.928 21.026 1.00 85.81 204 ALA A O 1
ATOM 1429 N N . GLN A 1 205 ? -26.444 -0.619 21.627 1.00 79.56 205 GLN A N 1
ATOM 1430 C CA . GLN A 1 205 ? -27.020 -0.743 20.294 1.00 79.56 205 GLN A CA 1
ATOM 1431 C C . GLN A 1 205 ? -27.517 0.625 19.801 1.00 79.56 205 GLN A C 1
ATOM 1433 O O . GLN A 1 205 ? -28.217 1.352 20.508 1.00 79.56 205 GLN A O 1
ATOM 1438 N N . LYS A 1 206 ? -27.173 0.964 18.556 1.00 69.38 206 LYS A N 1
ATOM 1439 C CA . LYS A 1 206 ? -27.688 2.152 17.873 1.00 69.38 206 LYS A CA 1
ATOM 1440 C C . LYS A 1 206 ? -28.806 1.746 16.914 1.00 69.38 206 LYS A C 1
ATOM 1442 O O . LYS A 1 206 ? -28.667 0.782 16.169 1.00 69.38 206 LYS A O 1
ATOM 1447 N N . THR A 1 207 ? -29.907 2.499 16.911 1.00 58.22 207 THR A N 1
ATOM 1448 C CA . THR A 1 207 ? -31.044 2.281 15.993 1.00 58.22 207 THR A CA 1
ATOM 1449 C C . THR A 1 207 ? -30.670 2.574 14.534 1.00 58.22 207 THR A C 1
ATOM 1451 O O . THR A 1 207 ? -31.252 1.991 13.625 1.00 58.22 207 THR A O 1
ATOM 1454 N N . LEU A 1 208 ? -29.690 3.459 14.310 1.00 58.25 208 LEU A N 1
ATOM 1455 C CA . LEU A 1 208 ? -29.095 3.777 13.011 1.00 58.25 208 LEU A CA 1
ATOM 1456 C C . LEU A 1 208 ? -27.599 4.082 13.183 1.00 58.25 208 LEU A C 1
ATOM 1458 O O . LEU A 1 208 ? -27.217 4.815 14.098 1.00 58.25 208 LEU A O 1
ATOM 1462 N N . GLY A 1 209 ? -26.776 3.555 12.273 1.00 62.62 209 GLY A N 1
ATOM 1463 C CA . GLY A 1 209 ? -25.327 3.773 12.245 1.00 62.62 209 GLY A CA 1
ATOM 1464 C C . GLY A 1 209 ? -24.527 2.885 13.205 1.00 62.62 209 GLY A C 1
ATOM 1465 O O . GLY A 1 209 ? -25.074 2.200 14.067 1.00 62.62 209 GLY A O 1
ATOM 1466 N N . GLY A 1 210 ? -23.207 2.891 13.028 1.00 79.44 210 GLY A N 1
ATOM 1467 C CA . GLY A 1 210 ? -22.242 2.187 13.874 1.00 79.44 210 GLY A CA 1
ATOM 1468 C C . GLY A 1 210 ? -21.259 3.151 14.532 1.00 79.44 210 GLY A C 1
ATOM 1469 O O . GLY A 1 210 ? -21.585 4.310 14.819 1.00 79.44 210 GLY A O 1
ATOM 1470 N N . TYR A 1 211 ? -20.057 2.656 14.787 1.00 84.00 211 TYR A N 1
ATOM 1471 C CA . TYR A 1 211 ? -18.871 3.487 14.919 1.00 84.00 211 TYR A CA 1
ATOM 1472 C C . TYR A 1 211 ? -18.005 3.289 13.683 1.00 84.00 211 TYR A C 1
ATOM 1474 O O . TYR A 1 211 ? -17.907 2.180 13.166 1.00 84.00 211 TYR A O 1
ATOM 1482 N N . GLU A 1 212 ? -17.408 4.373 13.234 1.00 87.19 212 GLU A N 1
ATOM 1483 C CA . GLU A 1 212 ? -16.403 4.409 12.184 1.00 87.19 212 GLU A CA 1
ATOM 1484 C C . GLU A 1 212 ? -15.132 4.833 12.900 1.00 87.19 212 GLU A C 1
ATOM 1486 O O . GLU A 1 212 ? -15.141 5.864 13.562 1.00 87.19 212 GLU A O 1
ATOM 1491 N N . ILE A 1 213 ? -14.111 3.987 12.929 1.00 89.94 213 ILE A N 1
ATOM 1492 C CA . ILE A 1 213 ? -12.876 4.262 13.661 1.00 89.94 213 ILE A CA 1
ATOM 1493 C C . ILE A 1 213 ? -11.739 4.245 12.658 1.00 89.94 213 ILE A C 1
ATOM 1495 O O . ILE A 1 213 ? -11.306 3.175 12.234 1.00 89.94 213 ILE A O 1
ATOM 1499 N N . ASP A 1 214 ? -11.268 5.431 12.308 1.00 89.81 214 ASP A N 1
ATOM 1500 C CA . ASP A 1 214 ? -10.083 5.597 11.484 1.00 89.81 214 ASP A CA 1
ATOM 1501 C C . ASP A 1 214 ? -8.848 5.326 12.344 1.00 89.81 214 ASP A C 1
ATOM 1503 O O . ASP A 1 214 ? -8.671 5.900 13.423 1.00 89.81 214 ASP A O 1
ATOM 1507 N N . LEU A 1 215 ? -8.029 4.384 11.896 1.00 91.19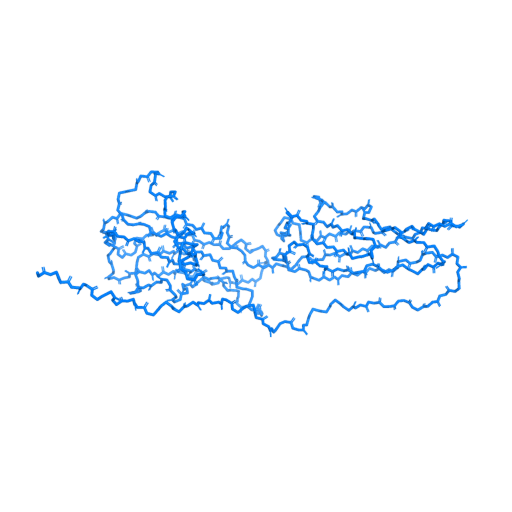 215 LEU A N 1
ATOM 1508 C CA . LEU A 1 215 ? -6.771 4.021 12.523 1.00 91.19 215 LEU A CA 1
ATOM 1509 C C . LEU A 1 215 ? -5.632 4.514 11.652 1.00 91.19 215 LEU A C 1
ATOM 1511 O O . LEU A 1 215 ? -5.647 4.311 10.439 1.00 91.19 215 LEU A O 1
ATOM 1515 N N . THR A 1 216 ? -4.625 5.091 12.294 1.00 88.69 216 THR A N 1
ATOM 1516 C CA . THR A 1 216 ? -3.357 5.428 11.658 1.00 88.69 216 THR A CA 1
ATOM 1517 C C . THR A 1 216 ? -2.237 4.622 12.287 1.00 88.69 216 THR A C 1
ATOM 1519 O O . THR A 1 216 ? -2.290 4.264 13.472 1.00 88.69 216 THR A O 1
ATOM 1522 N N . ALA A 1 217 ? -1.222 4.318 11.487 1.00 87.00 217 ALA A N 1
ATOM 1523 C CA . ALA A 1 217 ? 0.044 3.833 11.993 1.00 87.00 217 ALA A CA 1
ATOM 1524 C C . ALA A 1 217 ? 1.187 4.701 11.476 1.00 87.00 217 ALA A C 1
ATOM 1526 O O . ALA A 1 217 ? 1.175 5.145 10.330 1.00 87.00 217 ALA A O 1
ATOM 1527 N N . THR A 1 218 ? 2.166 4.930 12.342 1.00 82.38 218 THR A N 1
ATOM 1528 C CA . THR A 1 218 ? 3.289 5.828 12.078 1.00 82.38 218 THR A CA 1
ATOM 1529 C C . THR A 1 218 ? 4.582 5.166 12.527 1.00 82.38 218 THR A C 1
ATOM 1531 O O . THR A 1 218 ? 4.678 4.686 13.665 1.00 82.38 218 THR A O 1
ATOM 1534 N N . GLU A 1 219 ? 5.579 5.162 11.647 1.00 79.81 219 GLU A N 1
ATOM 1535 C CA . GLU A 1 219 ? 6.952 4.768 11.961 1.00 79.81 219 GLU A CA 1
ATOM 1536 C C . GLU A 1 219 ? 7.694 5.863 12.747 1.00 79.81 219 GLU A C 1
ATOM 1538 O O . GLU A 1 219 ? 7.503 7.063 12.548 1.00 79.81 219 GLU A O 1
ATOM 1543 N N . SER A 1 220 ? 8.560 5.449 13.676 1.00 68.81 220 SER A N 1
ATOM 1544 C CA . SER A 1 220 ? 9.229 6.339 14.633 1.00 68.81 220 SER A CA 1
ATOM 1545 C C . SER A 1 220 ? 10.337 7.244 14.063 1.00 68.81 220 SER A C 1
ATOM 1547 O O . SER A 1 220 ? 10.748 8.172 14.760 1.00 68.81 220 SER A O 1
ATOM 1549 N N . GLU A 1 221 ? 10.841 7.016 12.844 1.00 53.41 221 GLU A N 1
ATOM 1550 C CA . GLU A 1 221 ? 11.882 7.857 12.230 1.00 53.41 221 GLU A CA 1
ATOM 1551 C C . GLU A 1 221 ? 11.673 8.065 10.723 1.00 53.41 221 GLU A C 1
ATOM 1553 O O . GLU A 1 221 ? 11.669 7.110 9.961 1.00 53.41 221 GLU A O 1
ATOM 1558 N N . GLY A 1 222 ? 11.643 9.335 10.296 1.00 46.38 222 GLY A N 1
ATOM 1559 C CA . GLY A 1 222 ? 11.803 9.739 8.894 1.00 46.38 222 GLY A CA 1
ATOM 1560 C C . GLY A 1 222 ? 10.500 9.821 8.096 1.00 46.38 222 GLY A C 1
ATOM 1561 O O . GLY A 1 222 ? 9.857 8.819 7.856 1.00 46.38 222 GLY A O 1
ATOM 1562 N N . ALA A 1 223 ? 10.155 11.044 7.669 1.00 46.78 223 ALA A N 1
ATOM 1563 C CA . ALA A 1 223 ? 9.122 11.384 6.680 1.00 46.78 223 ALA A CA 1
ATOM 1564 C C . ALA A 1 223 ? 7.864 10.492 6.690 1.00 46.78 223 ALA A C 1
ATOM 1566 O O . ALA A 1 223 ? 7.741 9.650 5.818 1.00 46.78 223 ALA A O 1
ATOM 1567 N N . ALA A 1 224 ? 6.967 10.744 7.654 1.00 49.38 224 ALA A N 1
ATOM 1568 C CA . ALA A 1 224 ? 5.549 10.359 7.729 1.00 49.38 224 ALA A CA 1
ATOM 1569 C C . ALA A 1 224 ? 4.993 9.528 6.551 1.00 49.38 224 ALA A C 1
ATOM 1571 O O . ALA A 1 224 ? 4.151 10.005 5.793 1.00 49.38 224 ALA A O 1
ATOM 1572 N N . ASP A 1 225 ? 5.442 8.282 6.413 1.00 58.91 225 ASP A N 1
ATOM 1573 C CA . ASP A 1 225 ? 4.668 7.273 5.713 1.00 58.91 225 ASP A CA 1
ATOM 1574 C C . ASP A 1 225 ? 3.603 6.845 6.734 1.00 58.91 225 ASP A C 1
ATOM 1576 O O . ASP A 1 225 ? 3.904 6.249 7.770 1.00 58.91 225 ASP A O 1
ATOM 1580 N N . GLU A 1 226 ? 2.369 7.300 6.523 1.00 69.94 226 GLU A N 1
ATOM 1581 C CA . GLU A 1 226 ? 1.234 7.010 7.396 1.00 69.94 226 GLU A CA 1
ATOM 1582 C C . GLU A 1 226 ? 0.354 5.960 6.729 1.00 69.94 226 GLU A C 1
ATOM 1584 O O . GLU A 1 226 ? -0.280 6.213 5.705 1.00 69.94 226 GLU A O 1
ATOM 1589 N N . GLY A 1 227 ? 0.286 4.779 7.337 1.00 82.62 227 GLY A N 1
ATOM 1590 C CA . GLY A 1 227 ? -0.711 3.791 6.957 1.00 82.62 227 GLY A CA 1
ATOM 1591 C C . GLY A 1 227 ? -2.051 4.140 7.578 1.00 82.62 227 GLY A C 1
ATOM 1592 O O . GLY A 1 227 ? -2.105 4.541 8.744 1.00 82.62 227 GLY A O 1
ATOM 1593 N N . SER A 1 228 ? -3.144 3.960 6.836 1.00 87.31 228 SER A N 1
ATOM 1594 C CA . SER A 1 228 ? -4.498 4.203 7.344 1.00 87.31 228 SER A CA 1
ATOM 1595 C C . SER A 1 228 ? -5.475 3.081 6.997 1.00 87.31 228 SER A C 1
ATOM 1597 O O . SER A 1 228 ? -5.343 2.391 5.985 1.00 87.31 228 SER A O 1
ATOM 1599 N N . THR A 1 229 ? -6.452 2.862 7.875 1.00 89.69 229 THR A N 1
ATOM 1600 C CA . THR A 1 229 ? -7.571 1.937 7.651 1.00 89.69 229 THR A CA 1
ATOM 1601 C C . THR A 1 229 ? -8.787 2.369 8.458 1.00 89.69 229 THR A C 1
ATOM 1603 O O . THR A 1 229 ? -8.645 2.988 9.513 1.00 89.69 229 THR A O 1
ATOM 1606 N N . THR A 1 230 ? -9.982 1.992 8.011 1.00 89.88 230 THR A N 1
ATOM 1607 C CA . THR A 1 230 ? -11.229 2.293 8.727 1.00 89.88 230 THR A CA 1
ATOM 1608 C C . THR A 1 230 ? -11.847 1.024 9.306 1.00 89.88 230 THR A C 1
ATOM 1610 O O . THR A 1 230 ? -12.105 0.044 8.604 1.00 89.88 230 THR A O 1
ATOM 1613 N N . VAL A 1 231 ? -12.151 1.040 10.603 1.00 90.50 231 VAL A N 1
ATOM 1614 C CA . VAL A 1 231 ? -12.861 -0.039 11.294 1.00 90.50 231 VAL A CA 1
ATOM 1615 C C . VAL A 1 231 ? -14.320 0.352 11.512 1.00 90.50 231 VAL A C 1
ATOM 1617 O O . VAL A 1 231 ? -14.640 1.221 12.323 1.00 90.50 231 VAL A O 1
ATOM 1620 N N . TRP A 1 232 ? -15.223 -0.353 10.841 1.00 87.81 232 TRP A N 1
ATOM 1621 C CA . TRP A 1 232 ? -16.664 -0.225 11.013 1.00 87.81 232 TRP A CA 1
ATOM 1622 C C . TRP A 1 232 ? -17.169 -1.168 12.102 1.00 87.81 232 TRP A C 1
ATOM 1624 O O . TRP A 1 232 ? -17.102 -2.390 11.964 1.00 87.81 232 TRP A O 1
ATOM 1634 N N . ILE A 1 233 ? -17.723 -0.609 13.176 1.00 87.25 233 ILE A N 1
ATOM 1635 C CA . ILE A 1 233 ? -18.190 -1.357 14.345 1.00 87.25 233 ILE A CA 1
ATOM 1636 C C . ILE A 1 233 ? -19.710 -1.249 14.462 1.00 87.25 233 ILE A C 1
ATOM 1638 O O . ILE A 1 233 ? -20.259 -0.187 14.765 1.00 87.25 233 ILE A O 1
ATOM 1642 N N . ALA A 1 234 ? -20.400 -2.373 14.290 1.00 84.56 234 ALA A N 1
ATOM 1643 C CA . ALA A 1 234 ? -21.819 -2.513 14.601 1.00 84.56 234 ALA A CA 1
ATOM 1644 C C . ALA A 1 234 ? -22.016 -3.028 16.032 1.00 84.56 234 ALA A C 1
ATOM 1646 O O . ALA A 1 234 ? -21.236 -3.851 16.502 1.00 84.56 234 ALA A O 1
ATOM 1647 N N . VAL A 1 235 ? -23.074 -2.587 16.717 1.00 86.19 235 VAL A N 1
ATOM 1648 C CA . VAL A 1 235 ? -23.412 -3.052 18.074 1.00 86.19 235 VAL A CA 1
ATOM 1649 C C . VAL A 1 235 ? -24.806 -3.672 18.071 1.00 86.19 235 VAL A C 1
ATOM 1651 O O . VAL A 1 235 ? -25.766 -3.006 17.683 1.00 86.19 235 VAL A O 1
ATOM 1654 N N . GLY A 1 236 ? -24.935 -4.932 18.495 1.00 81.12 236 GLY A N 1
ATOM 1655 C CA . GLY A 1 236 ? -26.224 -5.627 18.575 1.00 81.12 236 GLY A CA 1
ATOM 1656 C C . GLY A 1 236 ? -26.149 -7.118 18.242 1.00 81.12 236 GLY A C 1
ATOM 1657 O O . GLY A 1 236 ? -25.189 -7.804 18.588 1.00 81.12 236 GLY A O 1
ATOM 1658 N N . THR A 1 237 ? -27.189 -7.646 17.591 1.00 68.06 237 THR A N 1
ATOM 1659 C CA . THR A 1 237 ? -27.263 -9.058 17.191 1.00 68.06 237 THR A CA 1
ATOM 1660 C C . THR A 1 237 ? -26.425 -9.321 15.939 1.00 68.06 237 THR A C 1
ATOM 1662 O O . THR A 1 237 ? -26.776 -8.940 14.823 1.00 68.06 237 THR A O 1
ATOM 1665 N N . CYS A 1 238 ? -25.300 -10.007 16.122 1.00 59.94 238 CYS A N 1
ATOM 1666 C CA . CYS A 1 238 ? -24.377 -10.338 15.043 1.00 59.94 238 CYS A CA 1
ATOM 1667 C C . CYS A 1 238 ? -24.918 -11.492 14.181 1.00 59.94 238 CYS A C 1
ATOM 1669 O O . CYS A 1 238 ? -24.750 -12.664 14.510 1.00 59.94 238 CYS A O 1
ATOM 1671 N N . GLY A 1 239 ? -25.586 -11.159 13.073 1.00 55.25 239 GLY A N 1
ATOM 1672 C CA . GLY A 1 239 ? -25.912 -12.088 11.985 1.00 55.25 239 GLY A CA 1
ATOM 1673 C C . GLY A 1 239 ? -25.053 -11.819 10.745 1.00 55.25 239 GLY A C 1
ATOM 1674 O O . GLY A 1 239 ? -24.652 -10.682 10.504 1.00 55.25 239 GLY A O 1
ATOM 1675 N N . SER A 1 240 ? -24.799 -12.842 9.923 1.00 50.31 240 SER A N 1
ATOM 1676 C CA . SER A 1 240 ? -23.983 -12.742 8.695 1.00 50.31 240 SER A CA 1
ATOM 1677 C C . SER A 1 240 ? -24.476 -11.680 7.696 1.00 50.31 240 SER A C 1
ATOM 1679 O O . SER A 1 240 ? -23.678 -11.112 6.956 1.00 50.31 240 SER A O 1
ATOM 1681 N N . SER A 1 241 ? -25.769 -11.342 7.713 1.00 45.81 241 SER A N 1
ATOM 1682 C CA . SER A 1 241 ? -26.362 -10.281 6.886 1.00 45.81 241 SER A CA 1
ATOM 1683 C C . SER A 1 241 ? -26.094 -8.858 7.399 1.00 45.81 241 SER A C 1
ATOM 1685 O O . SER A 1 241 ? -26.135 -7.920 6.612 1.00 45.81 241 SER A O 1
ATOM 1687 N N . ALA A 1 242 ? -25.799 -8.671 8.691 1.00 44.72 242 ALA A N 1
ATOM 1688 C CA . ALA A 1 242 ? -25.536 -7.349 9.272 1.00 44.72 242 ALA A CA 1
ATOM 1689 C C . ALA A 1 242 ? -24.135 -6.824 8.908 1.00 44.72 242 ALA A C 1
ATOM 1691 O O . ALA A 1 242 ? -23.947 -5.627 8.721 1.00 44.72 242 ALA A O 1
ATOM 1692 N N . MET A 1 243 ? -23.163 -7.727 8.743 1.00 46.72 243 MET A N 1
ATOM 1693 C CA . MET A 1 243 ? -21.770 -7.384 8.436 1.00 46.72 243 MET A CA 1
ATOM 1694 C C . MET A 1 243 ? -21.582 -6.921 6.979 1.00 46.72 243 MET A C 1
ATOM 1696 O O . MET A 1 243 ? -20.822 -5.991 6.728 1.00 46.72 243 MET A O 1
ATOM 1700 N N . HIS A 1 244 ? -22.325 -7.506 6.029 1.00 40.88 244 HIS A N 1
ATOM 1701 C CA . HIS A 1 244 ? -22.320 -7.064 4.627 1.00 40.88 244 HIS A CA 1
ATOM 1702 C C . HIS A 1 244 ? -22.987 -5.686 4.480 1.00 40.88 244 HIS A C 1
ATOM 1704 O O . HIS A 1 244 ? -22.500 -4.825 3.762 1.00 40.88 244 HIS A O 1
ATOM 1710 N N . VAL A 1 245 ? -24.062 -5.435 5.234 1.00 41.59 245 VAL A N 1
ATOM 1711 C CA . VAL A 1 245 ? -24.848 -4.197 5.149 1.00 41.59 245 VAL A CA 1
ATOM 1712 C C . VAL A 1 245 ? -24.103 -2.981 5.715 1.00 41.59 245 VAL A C 1
ATOM 1714 O O . VAL A 1 245 ? -24.233 -1.899 5.159 1.00 41.59 245 VAL A O 1
ATOM 1717 N N . VAL A 1 246 ? -23.272 -3.126 6.752 1.00 49.72 246 VAL A N 1
ATOM 1718 C CA . VAL A 1 246 ? -22.528 -1.986 7.333 1.00 49.72 246 VAL A CA 1
ATOM 1719 C C . VAL A 1 246 ? -21.393 -1.521 6.414 1.00 49.72 246 VAL A C 1
ATOM 1721 O O . VAL A 1 246 ? -21.265 -0.322 6.179 1.00 49.72 246 VAL A O 1
ATOM 1724 N N . ALA A 1 247 ? -20.651 -2.453 5.804 1.00 42.47 247 ALA A N 1
ATOM 1725 C CA . ALA A 1 247 ? -19.610 -2.117 4.831 1.00 42.47 247 ALA A CA 1
ATOM 1726 C C . ALA A 1 247 ? -20.188 -1.544 3.521 1.00 42.47 247 ALA A C 1
ATOM 1728 O O . ALA A 1 247 ? -19.592 -0.656 2.927 1.00 42.47 247 ALA A O 1
ATOM 1729 N N . THR A 1 248 ? -21.364 -1.998 3.060 1.00 42.88 248 THR A N 1
ATOM 1730 C CA . THR A 1 248 ? -21.978 -1.461 1.826 1.00 42.88 248 THR A CA 1
ATOM 1731 C C . THR A 1 248 ? -22.763 -0.158 2.056 1.00 42.88 248 THR A C 1
ATOM 1733 O O . THR A 1 248 ? -22.827 0.682 1.157 1.00 42.88 248 THR A O 1
ATOM 1736 N N . LEU A 1 249 ? -23.345 0.064 3.244 1.00 46.50 249 LEU A N 1
ATOM 1737 C CA . LEU A 1 249 ? -24.079 1.300 3.565 1.00 46.50 249 LEU A CA 1
ATOM 1738 C C . LEU A 1 249 ? -23.161 2.499 3.840 1.00 46.50 249 LEU A C 1
ATOM 1740 O O . LEU A 1 249 ? -23.549 3.610 3.488 1.00 46.50 249 LEU A O 1
ATOM 1744 N N . GLY A 1 250 ? -21.952 2.300 4.381 1.00 48.59 250 GLY A N 1
ATOM 1745 C CA . GLY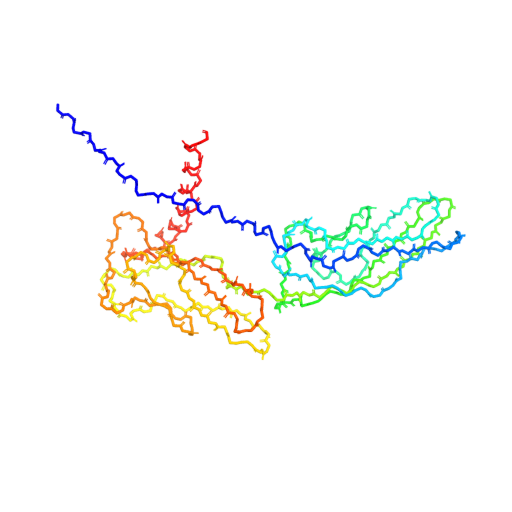 A 1 250 ? -20.953 3.378 4.496 1.00 48.59 250 GLY A CA 1
ATOM 1746 C C . GLY A 1 250 ? -20.568 3.959 3.127 1.00 48.59 250 GLY A C 1
ATOM 1747 O O . GLY A 1 250 ? -20.526 5.173 2.944 1.00 48.59 250 GLY A O 1
ATOM 1748 N N . VAL A 1 251 ? -20.422 3.090 2.121 1.00 46.66 251 VAL A N 1
ATOM 1749 C CA . VAL A 1 251 ? -20.068 3.469 0.740 1.00 46.66 251 VAL A CA 1
ATOM 1750 C C . VAL A 1 251 ? -21.260 4.060 -0.031 1.00 46.66 251 VAL A C 1
ATOM 1752 O O . VAL A 1 251 ? -21.105 5.001 -0.808 1.00 46.66 251 VAL A O 1
ATOM 1755 N N . THR A 1 252 ? -22.476 3.541 0.174 1.00 43.56 252 THR A N 1
ATOM 1756 C CA . THR A 1 252 ? -23.666 3.985 -0.583 1.00 43.56 252 THR A CA 1
ATOM 1757 C C . THR A 1 252 ? -24.347 5.223 -0.004 1.00 43.56 252 THR A C 1
ATOM 1759 O O . THR A 1 252 ? -24.944 5.978 -0.770 1.00 43.56 252 THR A O 1
ATOM 1762 N N . LEU A 1 253 ? -24.231 5.499 1.300 1.00 42.75 253 LEU A N 1
ATOM 1763 C CA . LEU A 1 253 ? -24.800 6.715 1.891 1.00 42.75 253 LEU A CA 1
ATOM 1764 C C . LEU A 1 253 ? -24.040 7.974 1.442 1.00 42.75 253 LEU A C 1
ATOM 1766 O O . LEU A 1 253 ? -24.674 8.986 1.150 1.00 42.75 253 LEU A O 1
ATOM 1770 N N . LEU A 1 254 ? -22.713 7.895 1.280 1.00 41.41 254 LEU A N 1
ATOM 1771 C CA . LEU A 1 254 ? -21.911 8.985 0.713 1.00 41.41 254 LEU A CA 1
ATOM 1772 C C . LEU A 1 254 ? -22.260 9.229 -0.768 1.00 41.41 254 LEU A C 1
ATOM 1774 O O . LEU A 1 254 ? -22.450 10.372 -1.177 1.00 41.41 254 LEU A O 1
ATOM 1778 N N . ALA A 1 255 ? -22.449 8.162 -1.554 1.00 35.97 255 ALA A N 1
ATOM 1779 C CA . ALA A 1 255 ? -22.863 8.265 -2.956 1.00 35.97 255 ALA A CA 1
ATOM 1780 C C . ALA A 1 255 ? -24.283 8.845 -3.125 1.00 35.97 255 ALA A C 1
ATOM 1782 O O . ALA A 1 255 ? -24.525 9.620 -4.050 1.00 35.97 255 ALA A O 1
ATOM 1783 N N . LEU A 1 256 ? -25.218 8.519 -2.223 1.00 35.81 256 LEU A N 1
ATOM 1784 C CA . LEU A 1 256 ? -26.579 9.065 -2.252 1.00 35.81 256 LEU A CA 1
ATOM 1785 C C . LEU A 1 256 ? -26.616 10.538 -1.816 1.00 35.81 256 LEU A C 1
ATOM 1787 O O . LEU A 1 256 ? -27.371 11.317 -2.386 1.00 35.81 256 LEU A O 1
ATOM 1791 N N . ILE A 1 257 ? -25.776 10.943 -0.856 1.00 38.91 257 ILE A N 1
ATOM 1792 C CA . ILE A 1 257 ? -25.653 12.349 -0.442 1.00 38.91 257 ILE A CA 1
ATOM 1793 C C . ILE A 1 257 ? -25.047 13.187 -1.578 1.00 38.91 257 ILE A C 1
ATOM 1795 O O . ILE A 1 257 ? -25.594 14.235 -1.901 1.00 38.91 257 ILE A O 1
ATOM 1799 N N . VAL A 1 258 ? -24.001 12.711 -2.264 1.00 37.56 258 VAL A N 1
ATOM 1800 C CA . VAL A 1 258 ? -23.426 13.418 -3.428 1.00 37.56 258 VAL A CA 1
ATOM 1801 C C . VAL A 1 258 ? -24.425 13.509 -4.594 1.00 37.56 258 VAL A C 1
ATOM 1803 O O . VAL A 1 258 ? -24.504 14.546 -5.245 1.00 37.56 258 VAL A O 1
ATOM 1806 N N . ALA A 1 259 ? -25.253 12.482 -4.818 1.00 35.25 259 ALA A N 1
ATOM 1807 C CA . ALA A 1 259 ? -26.293 12.495 -5.853 1.00 35.25 259 ALA A CA 1
ATOM 1808 C C . ALA A 1 259 ? -27.526 13.358 -5.509 1.00 35.25 259 ALA A C 1
ATOM 1810 O O . ALA A 1 259 ? -28.304 13.687 -6.399 1.00 35.25 259 ALA A O 1
ATOM 1811 N N . MET A 1 260 ? -27.729 13.719 -4.238 1.00 33.97 260 MET A N 1
ATOM 1812 C CA . MET A 1 260 ? -28.823 14.601 -3.805 1.00 33.97 260 MET A CA 1
ATOM 1813 C C . MET A 1 260 ? -28.436 16.090 -3.790 1.00 33.97 260 MET A C 1
ATOM 1815 O O . MET A 1 260 ? -29.317 16.933 -3.617 1.00 33.97 260 MET A O 1
ATOM 1819 N N . PHE A 1 261 ? -27.152 16.416 -3.983 1.00 38.50 261 PHE A N 1
ATOM 1820 C CA . PHE A 1 261 ? -26.623 17.787 -4.040 1.00 38.50 261 PHE A CA 1
ATOM 1821 C C . PHE A 1 261 ? -25.952 18.145 -5.386 1.00 38.50 261 PHE A C 1
ATOM 1823 O O . PHE A 1 261 ? -25.303 19.190 -5.471 1.00 38.50 261 PHE A O 1
ATOM 1830 N N . ALA A 1 262 ? -26.130 17.321 -6.425 1.00 37.19 262 ALA A N 1
ATOM 1831 C CA . ALA A 1 262 ? -25.751 17.604 -7.815 1.00 37.19 262 ALA A CA 1
ATOM 1832 C C . ALA A 1 262 ? -26.980 17.913 -8.685 1.00 37.19 262 ALA A C 1
ATOM 1834 O O . ALA A 1 262 ? -28.042 17.291 -8.450 1.00 37.19 262 ALA A O 1
#

Sequence (262 aa):
MASAAVLFLPCFTLFLGFADAAVTGWDVAPFTLTAGSATTLSITGTVTAKVPEDTPAGNTLFSAVATKGSGAVVYTITSGNTGSVLEIDSNGAVMLATGKSLDFETTPSYTLIITAVETGATTATGTATLTVSIKNVLEFGQTQYGVCMSDGATADTVVGTYSISDNTASTTVTYAIDSSGNTNSAFTITSAGVLKVATGKTLAQKTLGGYEIDLTATESEGAADEGSTTVWIAVGTCGSSAMHVVATLGVTLLALIVAMFA

Foldseek 3Di:
DDDDDDDDDDDDPPPPPPPPPPPPDQPQPQDDDDDDDDDAWEQEDEDEDEDEQADDFPDFDHAGDIDHDPFQKDKDFPDQCPPVQWDADSRRGITGHPPHTGDCVVDQKTWTKMKMWGDDPDIHIYIYIYIYGYDDFWEKPDQEAEFEAEAFAAWPAWRDATDTPDPDPDWQKAKAWDPVFCPPVQWGAGRRRTITGHHPHTDHADPDAFTKTKMWIATPDDDDSIYIHIYGYGYHDDDPVVRVCRVVCVVVVVVVVVVVVD

pLDDT: mean 71.66, std 23.16, range [23.7, 97.06]

Secondary structure (DSSP, 8-state):
--------------------S-----------PPP--SS--B---EEEEEEETTPPTT-EEEE---B-SSSEEEEEEEE--GGG-EEE-TT-EEEEPTT----TTT-SEEEEEEEEEEESSS-EEEEEEEEEEEEP---BS-SEEEEEE-TT-BTT-EEEE--B----TT--EEEEE-TTT-GGG-EEE-TTSEEEEPTT-B----SS--EEEEEEEEESSSS--EEEEEEEEEES---HHHHHHHHHHHHHHHHHHHHH--

Radius of gyration: 25.85 Å; chains: 1; bounding box: 78×34×76 Å